Protein AF-A0A9E3CBN2-F1 (afdb_monomer_lite)

Radius of gyration: 25.55 Å; chains: 1; bounding box: 53×41×81 Å

Sequence (198 aa):
MQIDNGWRNRYWLAFGVLLAMLALFNLNPWIDFLIAFTVSLLVAAHGPRIAKWRVAPEQAIGYASVLCLLVLAGYGLRHVLSAAGVDLPEIGSHHRESAGSVAHTWTDYMDAGGTQGPLIPHGRPVRIACRVEGFRVADGNDWWYRIASPPWNGNYYVSADAFYNNGNDSGSLRGTPFVDYAIPLCADQRVIRPKRIH

Foldseek 3Di:
DDDDPVVVVVVVVVVVVVLVVVVVVVDDVVVVVVVVVVVVCCCVVCVVVVVVVPPPVVVVVVVVVVVVVVVVVVVVVVVVCVVVVNPDPPPQPFDKWAFQAWWWKELAQAASDDDTDDIQHHLRIFTFQAKDFHDQDPVRQRIKTQTCDPPSNRRIIIQQLRTQLPPDSDDDSVPGDSHNPVGHHDPVVVVVDDPPDD

Structure (mmCIF, N/CA/C/O backbone):
data_AF-A0A9E3CBN2-F1
#
_entry.id   AF-A0A9E3CBN2-F1
#
loop_
_atom_site.group_PDB
_atom_site.id
_atom_site.type_symbol
_atom_site.label_atom_id
_atom_site.label_alt_id
_atom_site.label_comp_id
_atom_site.label_asym_id
_atom_site.label_entity_id
_atom_site.label_seq_id
_atom_site.pdbx_PDB_ins_code
_atom_site.Cartn_x
_atom_site.Cartn_y
_atom_site.Cartn_z
_atom_site.occupancy
_atom_site.B_iso_or_equiv
_atom_site.auth_seq_id
_atom_site.auth_comp_id
_atom_site.auth_asym_id
_atom_site.auth_atom_id
_atom_site.pdbx_PDB_model_num
ATOM 1 N N . MET A 1 1 ? -24.593 10.944 63.340 1.00 49.00 1 MET A N 1
ATOM 2 C CA . MET A 1 1 ? -25.065 10.898 61.939 1.00 49.00 1 MET A CA 1
ATOM 3 C C . MET A 1 1 ? -24.238 9.838 61.227 1.00 49.00 1 MET A C 1
ATOM 5 O O . MET A 1 1 ? -23.037 10.018 61.092 1.00 49.00 1 MET A O 1
ATOM 9 N N . GLN A 1 2 ? -24.832 8.684 60.933 1.00 52.16 2 GLN A N 1
ATOM 10 C CA . GLN A 1 2 ? -24.125 7.498 60.443 1.00 52.16 2 GLN A CA 1
ATOM 11 C C . GLN A 1 2 ? -24.263 7.472 58.916 1.00 52.16 2 GLN A C 1
ATOM 13 O O . GLN A 1 2 ? -25.377 7.424 58.403 1.00 52.16 2 GLN A O 1
ATOM 18 N N . ILE A 1 3 ? -23.150 7.619 58.196 1.00 54.94 3 ILE A N 1
ATOM 19 C CA . ILE A 1 3 ? -23.143 7.634 56.728 1.00 54.94 3 ILE A CA 1
ATOM 20 C C . ILE A 1 3 ? -23.299 6.187 56.250 1.00 54.94 3 ILE A C 1
ATOM 22 O O . ILE A 1 3 ? -22.425 5.356 56.493 1.00 54.94 3 ILE A O 1
ATOM 26 N N . ASP A 1 4 ? -24.424 5.885 55.603 1.00 62.75 4 ASP A N 1
ATOM 27 C CA . ASP A 1 4 ? -24.678 4.581 54.994 1.00 62.75 4 ASP A CA 1
ATOM 28 C C . ASP A 1 4 ? -23.762 4.386 53.773 1.00 62.75 4 ASP A C 1
ATOM 30 O O . ASP A 1 4 ? -23.862 5.080 52.757 1.00 62.75 4 ASP A O 1
ATOM 34 N N . ASN A 1 5 ? -22.846 3.425 53.882 1.00 67.25 5 ASN A N 1
ATOM 35 C CA . ASN A 1 5 ? -21.907 3.044 52.827 1.00 67.25 5 ASN A CA 1
ATOM 36 C C . ASN A 1 5 ? -22.536 2.120 51.762 1.00 67.25 5 ASN A C 1
ATOM 38 O O . ASN A 1 5 ? -21.839 1.668 50.850 1.00 67.25 5 ASN A O 1
ATOM 42 N N . GLY A 1 6 ? -23.842 1.840 51.838 1.00 74.56 6 GLY A N 1
ATOM 43 C CA . GLY A 1 6 ? -24.559 0.932 50.945 1.00 74.56 6 GLY A CA 1
ATOM 44 C C . GLY A 1 6 ? -24.499 1.314 49.464 1.00 74.56 6 GLY A C 1
ATOM 45 O O . GLY A 1 6 ? -24.539 0.432 48.606 1.00 74.56 6 GLY A O 1
ATOM 46 N N . TRP A 1 7 ? -24.330 2.599 49.137 1.00 70.06 7 TRP A N 1
ATOM 47 C CA . TRP A 1 7 ? -24.188 3.051 47.747 1.00 70.06 7 TRP A CA 1
ATOM 48 C C . TRP A 1 7 ? -22.888 2.550 47.099 1.00 70.06 7 TRP A C 1
ATOM 50 O O . TRP A 1 7 ? -22.883 2.187 45.923 1.00 70.06 7 TRP A O 1
ATOM 60 N N . ARG A 1 8 ? -21.801 2.456 47.877 1.00 67.06 8 ARG A N 1
ATOM 61 C CA . ARG A 1 8 ? -20.483 2.046 47.380 1.00 67.06 8 ARG A CA 1
ATOM 62 C C . ARG A 1 8 ? -20.502 0.580 46.957 1.00 67.06 8 ARG A C 1
ATOM 64 O O . ARG A 1 8 ? -20.022 0.248 45.880 1.00 67.06 8 ARG A O 1
ATOM 71 N N . ASN A 1 9 ? -21.130 -0.281 47.758 1.00 64.81 9 ASN A N 1
ATOM 72 C CA . ASN A 1 9 ? -21.251 -1.708 47.445 1.00 64.81 9 ASN A CA 1
ATOM 73 C C . ASN A 1 9 ? -22.147 -1.966 46.225 1.00 64.81 9 ASN A C 1
ATOM 75 O O . ASN A 1 9 ? -21.815 -2.813 45.399 1.00 64.81 9 ASN A O 1
ATOM 79 N N . ARG A 1 10 ? -23.241 -1.209 46.060 1.00 74.62 10 ARG A N 1
ATOM 80 C CA . ARG A 1 10 ? -24.109 -1.325 44.872 1.00 74.62 10 ARG A CA 1
ATOM 81 C C . ARG A 1 10 ? -23.396 -0.877 43.595 1.00 74.62 10 ARG A C 1
ATOM 83 O O . ARG A 1 10 ? -23.561 -1.513 42.559 1.00 74.62 10 ARG A O 1
ATOM 90 N N . TYR A 1 11 ? -22.566 0.163 43.682 1.00 72.06 11 TYR A N 1
ATOM 91 C CA . TYR A 1 11 ? -21.751 0.625 42.559 1.00 72.06 11 TYR A CA 1
ATOM 92 C C . TYR A 1 11 ? -20.712 -0.422 42.135 1.00 72.06 11 TYR A C 1
ATOM 94 O O . TYR A 1 11 ? -20.621 -0.751 40.956 1.00 72.06 11 TYR A O 1
ATOM 102 N N . TRP A 1 12 ? -19.975 -1.000 43.091 1.00 72.56 12 TRP A N 1
ATOM 103 C CA . TRP A 1 12 ? -18.975 -2.031 42.792 1.00 72.56 12 TRP A CA 1
ATOM 104 C C . TRP A 1 12 ? -19.590 -3.310 42.214 1.00 72.56 12 TRP A C 1
ATOM 106 O O . TRP A 1 12 ? -18.998 -3.909 41.320 1.00 72.56 12 TRP A O 1
ATOM 116 N N . LEU A 1 13 ? -20.796 -3.687 42.651 1.00 69.75 13 LEU A N 1
ATOM 117 C CA . LEU A 1 13 ? -21.544 -4.799 42.058 1.00 69.75 13 LEU A CA 1
ATOM 118 C C . LEU A 1 13 ? -21.951 -4.510 40.607 1.00 69.75 13 LEU A C 1
ATOM 120 O O . LEU A 1 13 ? -21.700 -5.338 39.736 1.00 69.75 13 LEU A O 1
ATOM 124 N N . ALA A 1 14 ? -22.518 -3.333 40.321 1.00 73.69 14 ALA A N 1
ATOM 125 C CA . ALA A 1 14 ? -22.899 -2.959 38.956 1.00 73.69 14 ALA A CA 1
ATOM 126 C C . ALA A 1 14 ? -21.681 -2.860 38.018 1.00 73.69 14 ALA A C 1
ATOM 128 O O . ALA A 1 14 ? -21.727 -3.335 36.884 1.00 73.69 14 ALA A O 1
ATOM 129 N N . PHE A 1 15 ? -20.571 -2.302 38.509 1.00 76.56 15 PHE A N 1
ATOM 130 C CA . PHE A 1 15 ? -19.310 -2.224 37.772 1.00 76.56 15 PHE A CA 1
ATOM 131 C C . PHE A 1 15 ? -18.716 -3.614 37.495 1.00 76.56 15 PHE A C 1
ATOM 133 O O . PHE A 1 15 ? -18.292 -3.889 36.374 1.00 76.56 15 PHE A O 1
ATOM 140 N N . GLY A 1 16 ? -18.745 -4.515 38.482 1.00 70.88 16 GLY A N 1
ATOM 141 C CA . GLY A 1 16 ? -18.299 -5.899 38.318 1.00 70.88 16 GLY A CA 1
ATOM 142 C C . GLY A 1 16 ? -19.124 -6.673 37.286 1.00 70.88 16 GLY A C 1
ATOM 143 O O . GLY A 1 16 ? -18.553 -7.379 36.461 1.00 70.88 16 GLY A O 1
ATOM 144 N N . VAL A 1 17 ? -20.450 -6.492 37.273 1.00 72.62 17 VAL A N 1
ATOM 145 C CA . VAL A 1 17 ? -21.337 -7.116 36.274 1.00 72.62 17 VAL A CA 1
ATOM 146 C C . VAL A 1 17 ? -21.063 -6.575 34.870 1.00 72.62 17 VAL A C 1
ATOM 148 O O . VAL A 1 17 ? -20.992 -7.360 33.929 1.00 72.62 17 VAL A O 1
ATOM 151 N N . LEU A 1 18 ? -20.842 -5.264 34.720 1.00 73.31 18 LEU A N 1
ATOM 152 C CA . LEU A 1 18 ? -20.499 -4.661 33.429 1.00 73.31 18 LEU A CA 1
ATOM 153 C C . LEU A 1 18 ? -19.168 -5.203 32.886 1.00 73.31 18 LEU A C 1
ATOM 155 O O . LEU A 1 18 ? -19.093 -5.570 31.716 1.00 73.31 18 LEU A O 1
ATOM 159 N N . LEU A 1 19 ? -18.135 -5.300 33.731 1.00 67.62 19 LEU A N 1
ATOM 160 C CA . LEU A 1 19 ? -16.845 -5.877 33.338 1.00 67.62 19 LEU A CA 1
ATOM 161 C C . LEU A 1 19 ? -16.960 -7.363 32.979 1.00 67.62 19 LEU A C 1
ATOM 163 O O . LEU A 1 19 ? -16.376 -7.793 31.988 1.00 67.62 19 LEU A O 1
ATOM 167 N N . ALA A 1 20 ? -17.736 -8.139 33.741 1.00 63.19 20 ALA A N 1
ATOM 168 C CA . ALA A 1 20 ? -17.977 -9.549 33.442 1.00 63.19 20 ALA A CA 1
ATOM 169 C C . ALA A 1 20 ? -18.736 -9.730 32.118 1.00 63.19 20 ALA A C 1
ATOM 171 O O . ALA A 1 20 ? -18.400 -10.614 31.335 1.00 63.19 20 ALA A O 1
ATOM 172 N N . MET A 1 21 ? -19.717 -8.869 31.831 1.00 64.94 21 MET A N 1
ATOM 173 C CA . MET A 1 21 ? -20.424 -8.869 30.551 1.00 64.94 21 MET A CA 1
ATOM 174 C C . MET A 1 21 ? -19.485 -8.527 29.394 1.00 64.94 21 MET A C 1
ATOM 176 O O . MET A 1 21 ? -19.476 -9.258 28.413 1.00 64.94 21 MET A O 1
ATOM 180 N N . LEU A 1 22 ? -18.654 -7.486 29.517 1.00 58.50 22 LEU A N 1
ATOM 181 C CA . LEU A 1 22 ? -17.671 -7.117 28.489 1.00 58.50 22 LEU A CA 1
ATOM 182 C C . LEU A 1 22 ? -16.654 -8.242 28.227 1.00 58.50 22 LEU A C 1
ATOM 184 O O . LEU A 1 22 ? -16.370 -8.544 27.070 1.00 58.50 22 LEU A O 1
ATOM 188 N N . ALA A 1 23 ? -16.198 -8.936 29.276 1.00 56.25 23 ALA A N 1
ATOM 189 C CA . ALA A 1 23 ? -15.293 -10.080 29.153 1.00 56.25 23 ALA A CA 1
ATOM 190 C C . ALA A 1 23 ? -15.920 -11.284 28.419 1.00 56.25 23 ALA A C 1
ATOM 192 O O . ALA A 1 23 ? -15.213 -12.025 27.736 1.00 56.25 23 ALA A O 1
ATOM 193 N N . LEU A 1 24 ? -17.243 -11.475 28.507 1.00 55.16 24 LEU A N 1
ATOM 194 C CA . LEU A 1 24 ? -17.955 -12.540 27.785 1.00 55.16 24 LEU A CA 1
ATOM 195 C C . LEU A 1 24 ? -18.068 -12.276 26.272 1.00 55.16 24 LEU A C 1
ATOM 197 O O . LEU A 1 24 ? -18.321 -13.214 25.518 1.00 55.16 24 LEU A O 1
ATOM 201 N N . PHE A 1 25 ? -17.846 -11.040 25.807 1.00 57.56 25 PHE A N 1
ATOM 202 C CA . PHE A 1 25 ? -17.945 -10.675 24.386 1.00 57.56 25 PHE A CA 1
ATOM 203 C C . PHE A 1 25 ? -16.644 -10.853 23.584 1.00 57.56 25 PHE A C 1
ATOM 205 O O . PHE A 1 25 ? -16.635 -10.544 22.393 1.00 57.56 25 PHE A O 1
ATOM 212 N N . ASN A 1 26 ? -15.576 -11.394 24.191 1.00 52.88 26 ASN A N 1
ATOM 213 C CA . ASN A 1 26 ? -14.309 -11.739 23.521 1.00 52.88 26 ASN A CA 1
ATOM 214 C C . ASN A 1 26 ? -13.761 -10.593 22.639 1.00 52.88 26 ASN A C 1
ATOM 216 O O . ASN A 1 26 ? -13.342 -10.795 21.494 1.00 52.88 26 ASN A O 1
ATOM 220 N N . LEU A 1 27 ? -13.847 -9.365 23.154 1.00 55.00 27 LEU A N 1
ATOM 221 C CA . LEU A 1 27 ? -13.340 -8.169 22.495 1.00 55.00 27 LEU A CA 1
ATOM 222 C C . LEU A 1 27 ? -11.803 -8.187 22.479 1.00 55.00 27 LEU A C 1
ATOM 224 O O . LEU A 1 27 ? -11.144 -8.863 23.269 1.00 55.00 27 LEU A O 1
ATOM 228 N N . ASN A 1 28 ? -11.210 -7.451 21.533 1.00 56.66 28 ASN A N 1
ATOM 229 C CA . ASN A 1 28 ? -9.765 -7.242 21.513 1.00 56.66 28 ASN A CA 1
ATOM 230 C C . ASN A 1 28 ? -9.365 -6.571 22.843 1.00 56.66 28 ASN A C 1
ATOM 232 O O . ASN A 1 28 ? -9.878 -5.483 23.123 1.00 56.66 28 ASN A O 1
ATOM 236 N N . PRO A 1 29 ? -8.444 -7.152 23.632 1.00 58.19 29 PRO A N 1
ATOM 237 C CA . PRO A 1 29 ? -8.125 -6.678 24.980 1.00 58.19 29 PRO A CA 1
ATOM 238 C C . PRO A 1 29 ? -7.663 -5.212 25.029 1.00 58.19 29 PRO A C 1
ATOM 240 O O . PRO A 1 29 ? -7.819 -4.543 26.049 1.00 58.19 29 PRO A O 1
ATOM 243 N N . TRP A 1 30 ? -7.153 -4.668 23.919 1.00 51.56 30 TRP A N 1
ATOM 244 C CA . TRP A 1 30 ? -6.812 -3.246 23.808 1.00 51.56 30 TRP A CA 1
ATOM 245 C C . TRP A 1 30 ? -8.032 -2.319 23.767 1.00 51.56 30 TRP A C 1
ATOM 247 O O . TRP A 1 30 ? -7.984 -1.211 24.300 1.00 51.56 30 TRP A O 1
ATOM 257 N N . ILE A 1 31 ? -9.133 -2.760 23.159 1.00 62.88 31 ILE A N 1
ATOM 258 C CA . ILE A 1 31 ? -10.387 -1.998 23.094 1.00 62.88 31 ILE A CA 1
ATOM 259 C C . ILE A 1 31 ? -11.063 -2.014 24.465 1.00 62.88 31 ILE A C 1
ATOM 261 O O . ILE A 1 31 ? -11.501 -0.965 24.935 1.00 62.88 31 ILE A O 1
ATOM 265 N N . ASP A 1 32 ? -11.060 -3.162 25.144 1.00 58.09 32 ASP A N 1
ATOM 266 C CA . ASP A 1 32 ? -11.574 -3.277 26.511 1.00 58.09 32 ASP A CA 1
ATOM 267 C C . ASP A 1 32 ? -10.811 -2.373 27.478 1.00 58.09 32 ASP A C 1
ATOM 269 O O . ASP A 1 32 ? -11.420 -1.666 28.284 1.00 58.09 32 ASP A O 1
ATOM 273 N N . PHE A 1 33 ? -9.481 -2.320 27.348 1.00 65.81 33 PHE A N 1
ATOM 274 C CA . PHE A 1 33 ? -8.649 -1.427 28.147 1.00 65.81 33 PHE A CA 1
ATOM 275 C C . PHE A 1 33 ? -8.973 0.050 27.891 1.00 65.81 33 PHE A C 1
ATOM 277 O O . PHE A 1 33 ? -9.131 0.816 28.841 1.00 65.81 33 PHE A O 1
ATOM 284 N N . LEU A 1 34 ? -9.125 0.460 26.627 1.00 66.12 34 LEU A N 1
ATOM 285 C CA . LEU A 1 34 ? -9.463 1.844 26.280 1.00 66.12 34 LEU A CA 1
ATOM 286 C C . LEU A 1 34 ? -10.861 2.239 26.762 1.00 66.12 34 LEU A C 1
ATOM 288 O O . LEU A 1 34 ? -11.025 3.336 27.299 1.00 66.12 34 LEU A O 1
ATOM 292 N N . ILE A 1 35 ? -11.859 1.363 26.632 1.00 70.75 35 ILE A N 1
ATOM 293 C CA . ILE A 1 35 ? -13.213 1.619 27.140 1.00 70.75 35 ILE A CA 1
ATOM 294 C C . ILE A 1 35 ? -13.187 1.724 28.669 1.00 70.75 35 ILE A C 1
ATOM 296 O O . ILE A 1 35 ? -13.685 2.706 29.221 1.00 70.75 35 ILE A O 1
ATOM 300 N N . ALA A 1 36 ? -12.541 0.781 29.361 1.00 65.88 36 ALA A N 1
ATOM 301 C CA . ALA A 1 36 ? -12.430 0.798 30.819 1.00 65.88 36 ALA A CA 1
ATOM 302 C C . ALA A 1 36 ? -11.672 2.035 31.333 1.00 65.88 36 ALA A C 1
ATOM 304 O O . ALA A 1 36 ? -12.094 2.662 32.310 1.00 65.88 36 ALA A O 1
ATOM 305 N N . PHE A 1 37 ? -10.591 2.432 30.657 1.00 69.75 37 PHE A N 1
ATOM 306 C CA . PHE A 1 37 ? -9.810 3.620 30.993 1.00 69.75 37 PHE A CA 1
ATOM 307 C C . PHE A 1 37 ? -10.601 4.912 30.752 1.00 69.75 37 PHE A C 1
ATOM 309 O O . PHE A 1 37 ? -10.627 5.783 31.618 1.00 69.75 37 PHE A O 1
ATOM 316 N N . THR A 1 38 ? -11.318 5.017 29.630 1.00 70.38 38 THR A N 1
ATOM 317 C CA . THR A 1 38 ? -12.133 6.199 29.296 1.00 70.38 38 THR A CA 1
ATOM 318 C C . THR A 1 38 ? -13.314 6.354 30.254 1.00 70.38 38 THR A C 1
ATOM 320 O O . THR A 1 38 ? -13.575 7.455 30.737 1.00 70.38 38 THR A O 1
ATOM 323 N N . VAL A 1 39 ? -13.989 5.254 30.606 1.00 72.88 39 VAL A N 1
ATOM 324 C CA . VAL A 1 39 ? -15.050 5.249 31.627 1.00 72.88 39 VAL A CA 1
ATOM 325 C C . VAL A 1 39 ? -14.481 5.653 32.990 1.00 72.88 39 VAL A C 1
ATOM 327 O O . VAL A 1 39 ? -15.070 6.489 33.673 1.00 72.88 39 VAL A O 1
ATOM 330 N N . SER A 1 40 ? -13.306 5.141 33.364 1.00 68.56 40 SER A N 1
ATOM 331 C CA . SER A 1 40 ? -12.647 5.493 34.630 1.00 68.56 40 SER A CA 1
ATOM 332 C C . SER A 1 40 ? -12.222 6.963 34.682 1.00 68.56 40 SER A C 1
ATOM 334 O O . SER A 1 40 ? -12.417 7.617 35.705 1.00 68.56 40 SER A O 1
ATOM 336 N N . LEU A 1 41 ? -11.705 7.516 33.578 1.00 65.19 41 LEU A N 1
ATOM 337 C CA . LEU A 1 41 ? -11.356 8.934 33.465 1.00 65.19 41 LEU A CA 1
ATOM 338 C C . LEU A 1 41 ? -12.586 9.837 33.512 1.00 65.19 41 LEU A C 1
ATOM 340 O O . LEU A 1 41 ? -12.548 10.858 34.190 1.00 65.19 41 LEU A O 1
ATOM 344 N N . LEU A 1 42 ? -13.684 9.466 32.850 1.00 64.19 42 LEU A N 1
ATOM 345 C CA . LEU A 1 42 ? -14.941 10.214 32.925 1.00 64.19 42 LEU A CA 1
ATOM 346 C C . LEU A 1 42 ? -15.499 10.213 34.352 1.00 64.19 42 LEU A C 1
ATOM 348 O O . LEU A 1 42 ? -15.893 11.262 34.862 1.00 64.19 42 LEU A O 1
ATOM 352 N N . VAL A 1 43 ? -15.466 9.067 35.035 1.00 63.16 43 VAL A N 1
ATOM 353 C CA . VAL A 1 43 ? -15.889 8.953 36.438 1.00 63.16 43 VAL A CA 1
ATOM 354 C C . VAL A 1 43 ? -14.965 9.744 37.368 1.00 63.16 43 VAL A C 1
ATOM 356 O O . VAL A 1 43 ? -15.454 10.395 38.285 1.00 63.16 43 VAL A O 1
ATOM 359 N N . ALA A 1 44 ? -13.651 9.761 37.134 1.00 61.47 44 ALA A N 1
ATOM 360 C CA . ALA A 1 44 ? -12.703 10.521 37.951 1.00 61.47 44 ALA A CA 1
ATOM 361 C C . ALA A 1 44 ? -12.795 12.040 37.707 1.00 61.47 44 ALA A C 1
ATOM 363 O O . ALA A 1 44 ? -12.832 12.821 38.658 1.00 61.47 44 ALA A O 1
ATOM 364 N N . ALA A 1 45 ? -12.884 12.466 36.444 1.00 63.56 45 ALA A N 1
ATOM 365 C CA . ALA A 1 45 ? -12.956 13.872 36.049 1.00 63.56 45 ALA A CA 1
ATOM 366 C C . ALA A 1 45 ? -14.292 14.519 36.438 1.00 63.56 45 ALA A C 1
ATOM 368 O O . ALA A 1 45 ? -14.343 15.706 36.775 1.00 63.56 45 ALA A O 1
ATOM 369 N N . HIS A 1 46 ? -15.377 13.742 36.426 1.00 54.47 46 HIS A N 1
ATOM 370 C CA . HIS A 1 46 ? -16.704 14.232 36.780 1.00 54.47 46 HIS A CA 1
ATOM 371 C C . HIS A 1 46 ? -17.164 13.822 38.177 1.00 54.47 46 HIS A C 1
ATOM 373 O O . HIS A 1 46 ? -18.078 14.458 38.685 1.00 54.47 46 HIS A O 1
ATOM 379 N N . GLY A 1 47 ? -16.530 12.865 38.854 1.00 51.91 47 GLY A N 1
ATOM 380 C CA . GLY A 1 47 ? -16.909 12.380 40.190 1.00 51.91 47 GLY A CA 1
ATOM 381 C C . GLY A 1 47 ? -17.138 13.480 41.240 1.00 51.91 47 GLY A C 1
ATOM 382 O O . GLY A 1 47 ? -18.182 13.471 41.896 1.00 51.91 47 GLY A O 1
ATOM 383 N N . PRO A 1 48 ? -16.263 14.501 41.349 1.00 53.44 48 PRO A N 1
ATOM 384 C CA . PRO A 1 48 ? -16.473 15.619 42.272 1.00 53.44 48 PRO A CA 1
ATOM 385 C C . PRO A 1 48 ? -17.632 16.542 41.865 1.00 53.44 48 PRO A C 1
ATOM 387 O O . PRO A 1 48 ? -18.227 17.205 42.714 1.00 53.44 48 PRO A O 1
ATOM 390 N N . 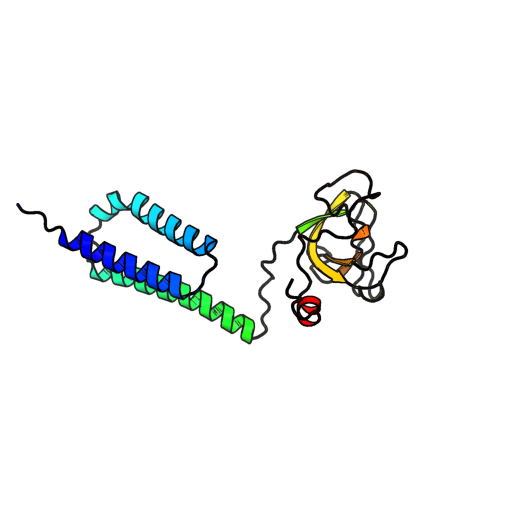ARG A 1 49 ? -17.970 16.601 40.567 1.00 51.00 49 ARG A N 1
ATOM 391 C CA . ARG A 1 49 ? -19.108 17.378 40.052 1.00 51.00 49 ARG A CA 1
ATOM 392 C C . ARG A 1 49 ? -20.410 16.583 40.147 1.00 51.00 49 ARG A C 1
ATOM 394 O O . ARG A 1 49 ? -21.410 17.172 40.530 1.00 51.00 49 ARG A O 1
ATOM 401 N N . ILE A 1 50 ? -20.396 15.267 39.924 1.00 50.09 50 ILE A N 1
ATOM 402 C CA . ILE A 1 50 ? -21.548 14.355 40.034 1.00 50.09 50 ILE A CA 1
ATOM 403 C C . ILE A 1 50 ? -22.087 14.314 41.472 1.00 50.09 50 ILE A C 1
ATOM 405 O O . ILE A 1 50 ? -23.294 14.224 41.656 1.00 50.09 50 ILE A O 1
ATOM 409 N N . ALA A 1 51 ? -21.246 14.526 42.492 1.00 49.31 51 ALA A N 1
ATOM 410 C CA . ALA A 1 51 ? -21.696 14.667 43.883 1.00 49.31 51 ALA A CA 1
ATOM 411 C C . ALA A 1 51 ? -22.679 15.841 44.117 1.00 49.31 51 ALA A C 1
ATOM 413 O O . ALA A 1 51 ? -23.427 15.831 45.094 1.00 49.31 51 ALA A O 1
ATOM 414 N N . LYS A 1 52 ? -22.710 16.849 43.228 1.00 51.94 52 LYS A N 1
ATOM 415 C CA . LYS A 1 52 ? -23.716 17.931 43.239 1.00 51.94 52 LYS A CA 1
ATOM 416 C C . LYS A 1 52 ? -24.907 17.674 42.320 1.00 51.94 52 LYS A C 1
ATOM 418 O O . LYS A 1 52 ? -25.930 18.344 42.457 1.00 51.94 52 LYS A O 1
ATOM 423 N N . TRP A 1 53 ? -24.797 16.732 41.391 1.00 50.91 53 TRP A N 1
ATOM 424 C CA . TRP A 1 53 ? -25.897 16.364 40.517 1.00 50.91 53 TRP A CA 1
ATOM 425 C C . TRP A 1 53 ? -26.781 15.391 41.292 1.00 50.91 53 TRP A C 1
ATOM 427 O O . TRP A 1 53 ? -26.426 14.234 41.492 1.00 50.91 53 TRP A O 1
ATOM 437 N N . ARG A 1 54 ? -27.945 15.863 41.752 1.00 59.28 54 ARG A N 1
ATOM 438 C CA . ARG A 1 54 ? -29.014 15.012 42.301 1.00 59.28 54 ARG A CA 1
ATOM 439 C C . ARG A 1 54 ? -29.644 14.165 41.187 1.00 59.28 54 ARG A C 1
ATOM 441 O O . ARG A 1 54 ? -30.843 14.241 40.945 1.00 59.28 54 ARG A O 1
ATOM 448 N N . VAL A 1 55 ? -28.840 13.399 40.460 1.00 57.62 55 VAL A N 1
ATOM 449 C CA . VAL A 1 55 ? -29.348 12.405 39.522 1.00 57.62 55 VAL A CA 1
ATOM 450 C C . VAL A 1 55 ? -29.813 11.255 40.396 1.00 57.62 55 VAL A C 1
ATOM 452 O O . VAL A 1 55 ? -29.005 10.589 41.045 1.00 57.62 55 VAL A O 1
ATOM 455 N N . ALA A 1 56 ? -31.131 11.084 40.489 1.00 62.03 56 ALA A N 1
ATOM 456 C CA . ALA A 1 56 ? -31.700 9.946 41.186 1.00 62.03 56 ALA A CA 1
ATOM 457 C C . ALA A 1 56 ? -31.096 8.658 40.591 1.00 62.03 56 ALA A C 1
ATOM 459 O O . ALA A 1 56 ? -30.911 8.593 39.372 1.00 62.03 56 ALA A O 1
ATOM 460 N N . PRO A 1 57 ? -30.780 7.638 41.407 1.00 60.72 57 PRO A N 1
ATOM 461 C CA . PRO A 1 57 ? -30.161 6.394 40.935 1.00 60.72 57 PRO A CA 1
ATOM 462 C C . PRO A 1 57 ? -30.925 5.737 39.770 1.00 60.72 57 PRO A C 1
ATOM 464 O O . PRO A 1 57 ? -30.319 5.094 38.918 1.00 60.72 57 PRO A O 1
ATOM 467 N N . GLU A 1 58 ? -32.230 5.980 39.670 1.00 64.88 58 GLU A N 1
ATOM 468 C CA . GLU A 1 58 ? -33.094 5.556 38.564 1.00 64.88 58 GLU A CA 1
ATOM 469 C C . GLU A 1 58 ? -32.689 6.167 37.208 1.00 64.88 58 GLU A C 1
ATOM 471 O O . GLU A 1 58 ? -32.692 5.483 36.186 1.00 64.88 58 GLU A O 1
ATOM 476 N N . GLN A 1 59 ? -32.253 7.430 37.182 1.00 61.00 59 GLN A N 1
ATOM 477 C CA . GLN A 1 59 ? -31.810 8.093 35.952 1.00 61.00 59 GLN A CA 1
ATOM 478 C C . GLN A 1 59 ? -30.417 7.636 35.503 1.00 61.00 59 GLN A C 1
ATOM 480 O O . GLN A 1 59 ? -30.160 7.556 34.304 1.00 61.00 59 GLN A O 1
ATOM 485 N N . ALA A 1 60 ? -29.531 7.272 36.436 1.00 63.94 60 ALA A N 1
ATOM 486 C CA . ALA A 1 60 ? -28.216 6.717 36.102 1.00 63.94 60 ALA A CA 1
ATOM 487 C C . ALA A 1 60 ? -28.331 5.364 35.372 1.00 63.94 60 ALA A C 1
ATOM 489 O O . ALA A 1 60 ? -27.610 5.122 34.403 1.00 63.94 60 ALA A O 1
ATOM 490 N N . ILE A 1 61 ? -29.285 4.521 35.785 1.00 68.88 61 ILE A N 1
ATOM 491 C CA . ILE A 1 61 ? -29.612 3.260 35.099 1.00 68.88 61 ILE A CA 1
ATOM 492 C C . ILE A 1 61 ? -30.147 3.542 33.690 1.00 68.88 61 ILE A C 1
ATOM 494 O O . ILE A 1 61 ? -29.756 2.864 32.737 1.00 68.88 61 ILE A O 1
ATOM 498 N N . GLY A 1 62 ? -30.980 4.577 33.538 1.00 69.75 62 GLY A N 1
ATOM 499 C CA . GLY A 1 62 ? -31.474 5.028 32.236 1.00 69.75 62 GLY A CA 1
ATOM 500 C C . GLY A 1 62 ? -30.343 5.397 31.271 1.00 69.75 62 GLY A C 1
ATOM 501 O O . GLY A 1 62 ? -30.286 4.868 30.162 1.00 69.75 62 GLY A O 1
ATOM 502 N N . TYR A 1 63 ? -29.392 6.230 31.705 1.00 70.38 63 TYR A N 1
ATOM 503 C CA . TYR A 1 63 ? -28.257 6.629 30.863 1.00 70.38 63 TYR A CA 1
ATOM 504 C C . TYR A 1 63 ? -27.350 5.452 30.484 1.00 70.38 63 TYR A C 1
ATOM 506 O O . TYR A 1 63 ? -26.965 5.333 29.321 1.00 70.38 63 TYR A O 1
ATOM 514 N N . ALA A 1 64 ? -27.046 4.559 31.432 1.00 70.56 64 ALA A N 1
ATOM 515 C CA . ALA A 1 64 ? -26.243 3.366 31.162 1.00 70.56 64 ALA A CA 1
ATOM 516 C C . ALA A 1 64 ? -26.929 2.425 30.156 1.00 70.56 64 ALA A C 1
ATOM 518 O O . ALA A 1 64 ? -26.275 1.890 29.260 1.00 70.56 64 ALA A O 1
ATOM 519 N N . SER A 1 65 ? -28.252 2.279 30.257 1.00 69.94 65 SER A N 1
ATOM 520 C CA . SER A 1 65 ? -29.046 1.448 29.347 1.00 69.94 65 SER A CA 1
ATOM 521 C C . SER A 1 65 ? -29.072 2.023 27.929 1.00 69.94 65 SER A C 1
ATOM 523 O O . SER A 1 65 ? -28.872 1.285 26.969 1.00 69.94 65 SER A O 1
ATOM 525 N N . VAL A 1 66 ? -29.241 3.342 27.781 1.00 72.44 66 VAL A N 1
ATOM 526 C CA . VAL A 1 66 ? -29.204 4.014 26.469 1.00 72.44 66 VAL A CA 1
ATOM 527 C C . VAL A 1 66 ? -27.826 3.880 25.816 1.00 72.44 66 VAL A C 1
ATOM 529 O O . VAL A 1 66 ? -27.740 3.541 24.639 1.00 72.44 66 VAL A O 1
ATOM 532 N N . LEU A 1 67 ? -26.743 4.076 26.572 1.00 74.88 67 LEU A N 1
ATOM 533 C CA . LEU A 1 67 ? -25.375 3.873 26.078 1.00 74.88 67 LEU A CA 1
ATOM 534 C C . LEU A 1 67 ? -25.132 2.426 25.635 1.00 74.88 67 LEU A C 1
ATOM 536 O O . LEU A 1 67 ? -24.578 2.204 24.560 1.00 74.88 67 LEU A O 1
ATOM 540 N N . CYS A 1 68 ? -25.587 1.447 26.420 1.00 72.31 68 CYS A N 1
ATOM 541 C CA . CYS A 1 68 ? -25.486 0.032 26.069 1.00 72.31 68 CYS A CA 1
ATOM 542 C C . CYS A 1 68 ? -26.251 -0.281 24.773 1.00 72.31 68 CYS A C 1
ATOM 544 O O . CYS A 1 68 ? -25.701 -0.908 23.869 1.00 72.31 68 CYS A O 1
ATOM 546 N N . LEU A 1 69 ? -27.478 0.231 24.629 1.00 70.56 69 LEU A N 1
ATOM 547 C CA . LEU A 1 69 ? -28.284 0.056 23.419 1.00 70.56 69 LEU A CA 1
ATOM 548 C C . LEU A 1 69 ? -27.647 0.708 22.185 1.00 70.56 69 LEU A C 1
ATOM 550 O O . LEU A 1 69 ? -27.695 0.116 21.112 1.00 70.56 69 LEU A O 1
ATOM 554 N N . LEU A 1 70 ? -27.010 1.875 22.317 1.00 73.31 70 LEU A N 1
ATOM 555 C CA . LEU A 1 70 ? -26.292 2.520 21.210 1.00 73.31 70 LEU A CA 1
ATOM 556 C C . LEU A 1 70 ? -25.056 1.720 20.773 1.00 73.31 70 LEU A C 1
ATOM 558 O O . LEU A 1 70 ? -24.811 1.580 19.575 1.00 73.31 70 LEU A O 1
ATOM 562 N N . VAL A 1 71 ? -24.305 1.150 21.722 1.00 73.31 71 VAL A N 1
ATOM 563 C CA . VAL A 1 71 ? -23.161 0.271 21.422 1.00 73.31 71 VAL A CA 1
ATOM 564 C C . VAL A 1 71 ? -23.629 -1.013 20.734 1.00 73.31 71 VAL A C 1
ATOM 566 O O . VAL A 1 71 ? -23.062 -1.402 19.712 1.00 73.31 71 VAL A O 1
ATOM 569 N N . LEU A 1 72 ? -24.697 -1.640 21.239 1.00 69.88 72 LEU A N 1
ATOM 570 C CA . LEU A 1 72 ? -25.291 -2.837 20.638 1.00 69.88 72 LEU A CA 1
ATOM 571 C C . LEU A 1 72 ? -25.878 -2.553 19.248 1.00 69.88 72 LEU A C 1
ATOM 573 O O . LEU A 1 72 ? -25.694 -3.360 18.341 1.00 69.88 72 LEU A O 1
ATOM 577 N N . ALA A 1 73 ? -26.516 -1.397 19.045 1.00 72.75 73 ALA A N 1
ATOM 578 C CA . ALA A 1 73 ? -27.009 -0.966 17.738 1.00 72.75 73 ALA A CA 1
ATOM 579 C C . ALA A 1 73 ? -25.860 -0.740 16.741 1.00 72.75 73 ALA A C 1
ATOM 581 O O . ALA A 1 73 ? -25.960 -1.163 15.592 1.00 72.75 73 ALA A O 1
ATOM 582 N N . GLY A 1 74 ? -24.744 -0.148 17.182 1.00 71.31 74 GLY A N 1
ATOM 583 C CA . GLY A 1 74 ? -23.534 -0.011 16.367 1.00 71.31 74 GLY A CA 1
ATOM 584 C C . GLY A 1 74 ? -22.920 -1.362 15.972 1.00 71.31 74 GLY A C 1
ATOM 585 O O . GLY A 1 74 ? -22.530 -1.551 14.819 1.00 71.31 74 GLY A O 1
ATOM 586 N N . TYR A 1 75 ? -22.891 -2.329 16.897 1.00 64.94 75 TYR A N 1
ATOM 587 C CA . TYR A 1 75 ? -22.418 -3.692 16.626 1.00 64.94 75 TYR A CA 1
ATOM 588 C C . TYR A 1 75 ? -23.349 -4.447 15.669 1.00 64.94 75 TYR A C 1
ATOM 590 O O . TYR A 1 75 ? -22.891 -5.048 14.695 1.00 64.94 75 TYR A O 1
ATOM 598 N N . GLY A 1 76 ? -24.661 -4.366 15.904 1.00 69.38 76 GLY A N 1
ATOM 599 C CA . GLY A 1 76 ? -25.680 -4.953 15.038 1.00 69.38 76 GLY A CA 1
ATOM 600 C C . GLY A 1 76 ? -25.614 -4.391 13.620 1.00 69.38 76 GLY A C 1
ATOM 601 O O . GLY A 1 76 ? -25.627 -5.157 12.659 1.00 69.38 76 GLY A O 1
ATOM 602 N N . LEU A 1 77 ? -25.435 -3.074 13.477 1.00 69.31 77 LEU A N 1
ATOM 603 C CA . LEU A 1 77 ? -25.302 -2.421 12.177 1.00 69.31 77 LEU A CA 1
ATOM 604 C C . LEU A 1 77 ? -24.093 -2.947 11.392 1.00 69.31 77 LEU A C 1
ATOM 606 O O . LEU A 1 77 ? -24.215 -3.215 10.201 1.00 69.31 77 LEU A O 1
ATOM 610 N N . ARG A 1 78 ? -22.946 -3.177 12.044 1.00 58.06 78 ARG A N 1
ATOM 611 C CA . ARG A 1 78 ? -21.758 -3.744 11.384 1.00 58.06 78 ARG A CA 1
ATOM 612 C C . ARG A 1 78 ? -22.005 -5.159 10.845 1.00 58.06 78 ARG A C 1
ATOM 614 O O . ARG A 1 78 ? -21.584 -5.461 9.730 1.00 58.06 78 ARG A O 1
ATOM 621 N N . HIS A 1 79 ? -22.691 -6.013 11.605 1.00 62.94 79 HIS A N 1
ATOM 622 C CA . HIS A 1 79 ? -23.027 -7.372 11.161 1.00 62.94 79 HIS A CA 1
ATOM 623 C C . HIS A 1 79 ? -24.069 -7.379 10.040 1.00 62.94 79 HIS A C 1
ATOM 625 O O . HIS A 1 79 ? -23.927 -8.138 9.085 1.00 62.94 79 HIS A O 1
ATOM 631 N N . VAL A 1 80 ? -25.074 -6.505 10.122 1.00 63.97 80 VAL A N 1
ATOM 632 C CA . VAL A 1 80 ? -26.095 -6.349 9.078 1.00 63.97 80 VAL A CA 1
ATOM 633 C C . VAL A 1 80 ? -25.478 -5.825 7.780 1.00 63.97 80 VAL A C 1
ATOM 635 O O . VAL A 1 80 ? -25.776 -6.362 6.720 1.00 63.97 80 VAL A O 1
ATOM 638 N N . LEU A 1 81 ? -24.573 -4.844 7.844 1.00 59.56 81 LEU A N 1
ATOM 639 C CA . LEU A 1 81 ? -23.871 -4.324 6.663 1.00 59.56 81 LEU A CA 1
ATOM 640 C C . LEU A 1 81 ? -22.975 -5.385 6.009 1.00 59.56 81 LEU A C 1
ATOM 642 O O . LEU A 1 81 ? -22.995 -5.529 4.790 1.00 59.56 81 LEU A O 1
ATOM 646 N N . SER A 1 82 ? -22.267 -6.186 6.813 1.00 63.22 82 SER A N 1
ATOM 647 C CA . SER A 1 82 ? -21.464 -7.307 6.310 1.00 63.22 82 SER A CA 1
ATOM 648 C C . SER A 1 82 ? -22.324 -8.398 5.662 1.00 63.22 82 SER A C 1
ATOM 650 O O . SER A 1 82 ? -21.965 -8.896 4.598 1.00 63.22 82 SER A O 1
ATOM 652 N N . ALA A 1 83 ? -23.467 -8.747 6.258 1.00 59.88 83 ALA A N 1
ATOM 653 C CA . ALA A 1 83 ? -24.404 -9.713 5.681 1.00 59.88 83 ALA A CA 1
ATOM 654 C C . ALA A 1 83 ? -25.087 -9.183 4.408 1.00 59.88 83 ALA A C 1
ATOM 656 O O . ALA A 1 83 ? -25.423 -9.960 3.519 1.00 59.88 83 ALA A O 1
ATOM 657 N N . ALA A 1 84 ? -25.261 -7.864 4.305 1.00 64.06 84 ALA A N 1
ATOM 658 C CA . ALA A 1 84 ? -25.803 -7.192 3.130 1.00 64.06 84 ALA A CA 1
ATOM 659 C C . ALA A 1 84 ? -24.771 -6.989 2.003 1.00 64.06 84 ALA A C 1
ATOM 661 O O . ALA A 1 84 ? -25.110 -6.383 0.988 1.00 64.06 84 ALA A O 1
ATOM 662 N N . GLY A 1 85 ? -23.521 -7.450 2.165 1.00 49.94 85 GLY A N 1
ATOM 663 C CA . GLY A 1 85 ? -22.457 -7.248 1.174 1.00 49.94 85 GLY A CA 1
ATOM 664 C C . GLY A 1 85 ? -22.070 -5.778 0.986 1.00 49.94 85 GLY A C 1
ATOM 665 O O . GLY A 1 85 ? -21.476 -5.417 -0.027 1.00 49.94 85 GLY A O 1
ATOM 666 N N . VAL A 1 86 ? -22.424 -4.915 1.944 1.00 47.44 86 VAL A N 1
ATOM 667 C CA . VAL A 1 86 ? -21.974 -3.526 1.965 1.00 47.44 86 VAL A CA 1
ATOM 668 C C . VAL A 1 86 ? -20.581 -3.528 2.578 1.00 47.44 86 VAL A C 1
ATOM 670 O O . VAL A 1 86 ? -20.426 -3.506 3.802 1.00 47.44 86 VAL A O 1
ATOM 673 N N . ASP A 1 87 ? -19.567 -3.571 1.716 1.00 53.75 87 ASP A N 1
ATOM 674 C CA . ASP A 1 87 ? -18.184 -3.344 2.118 1.00 53.75 87 ASP A CA 1
ATOM 675 C C . ASP A 1 87 ? -18.069 -1.916 2.659 1.00 53.75 87 ASP A C 1
ATOM 677 O O . ASP A 1 87 ? -18.033 -0.927 1.922 1.00 53.75 87 ASP A O 1
ATOM 681 N N . LEU A 1 88 ? -18.041 -1.801 3.988 1.00 53.50 88 LEU A N 1
ATOM 682 C CA . LEU A 1 88 ? -17.574 -0.587 4.643 1.00 53.50 88 LEU A CA 1
ATOM 683 C C . LEU A 1 88 ? -16.177 -0.267 4.092 1.00 53.50 88 LEU A C 1
ATOM 685 O O . LEU A 1 88 ? -15.409 -1.209 3.870 1.00 53.50 88 LEU A O 1
ATOM 689 N N . PRO A 1 89 ? -15.820 1.019 3.892 1.00 51.81 89 PRO A N 1
ATOM 690 C CA . PRO A 1 89 ? -14.461 1.377 3.511 1.00 51.81 89 PRO A CA 1
ATOM 691 C C . PRO A 1 89 ? -13.522 0.659 4.470 1.00 51.81 89 PRO A C 1
ATOM 693 O O . PRO A 1 89 ? -13.657 0.810 5.687 1.00 51.81 89 PRO A O 1
ATOM 696 N N . GLU A 1 90 ? -12.671 -0.205 3.916 1.00 54.25 90 GLU A N 1
ATOM 697 C CA . GLU A 1 90 ? -11.770 -1.039 4.692 1.00 54.25 90 GLU A CA 1
ATOM 698 C C . GLU A 1 90 ? -11.008 -0.082 5.609 1.00 54.25 90 GLU A C 1
ATOM 700 O O . GLU A 1 90 ? -10.144 0.665 5.158 1.00 54.25 90 GLU A O 1
ATOM 705 N N . ILE A 1 91 ? -11.314 -0.086 6.912 1.00 48.31 91 ILE A N 1
ATOM 706 C CA . ILE A 1 91 ? -10.490 0.586 7.930 1.00 48.31 91 ILE A CA 1
ATOM 707 C C . ILE A 1 91 ? -9.213 -0.248 8.134 1.00 48.31 91 ILE A C 1
ATOM 709 O O . ILE A 1 91 ? -8.716 -0.422 9.245 1.00 48.31 91 ILE A O 1
ATOM 713 N N . GLY A 1 92 ? -8.723 -0.846 7.047 1.00 55.50 92 GLY A N 1
ATOM 714 C CA . GLY A 1 92 ? -7.420 -1.443 6.957 1.00 55.50 92 GLY A CA 1
ATOM 715 C C . GLY A 1 92 ? -6.434 -0.313 7.145 1.00 55.50 92 GLY A C 1
ATOM 716 O O . GLY A 1 92 ? -6.537 0.745 6.525 1.00 55.50 92 GLY A O 1
ATOM 717 N N . SER A 1 93 ? -5.492 -0.524 8.051 1.00 64.94 93 SER A N 1
ATOM 718 C CA . SER A 1 93 ? -4.318 0.319 8.183 1.00 64.94 93 SER A CA 1
ATOM 719 C C . SER A 1 93 ? -3.623 0.396 6.823 1.00 64.94 93 SER A C 1
ATOM 721 O O . SER A 1 93 ? -2.880 -0.512 6.447 1.00 64.94 93 SER A O 1
ATOM 723 N N . HIS A 1 94 ? -3.899 1.452 6.062 1.00 78.00 94 HIS A N 1
ATOM 724 C CA . HIS A 1 94 ? -3.194 1.702 4.819 1.00 78.00 94 HIS A CA 1
ATOM 725 C C . HIS A 1 94 ? -1.718 1.923 5.148 1.00 78.00 94 HIS A C 1
ATOM 727 O O . HIS A 1 94 ? -1.384 2.854 5.885 1.00 78.00 94 HIS A O 1
ATOM 733 N N . HIS A 1 95 ? -0.847 1.072 4.613 1.00 91.25 95 HIS A N 1
ATOM 734 C CA . HIS A 1 95 ? 0.593 1.222 4.790 1.00 91.25 95 HIS A CA 1
ATOM 735 C C . HIS A 1 95 ? 1.120 2.273 3.825 1.00 91.25 95 HIS A C 1
ATOM 737 O O . HIS A 1 95 ? 0.682 2.357 2.677 1.00 91.25 95 HIS A O 1
ATOM 743 N N . ARG A 1 96 ? 2.026 3.122 4.304 1.00 94.62 96 ARG A N 1
ATOM 744 C CA . ARG A 1 96 ? 2.676 4.128 3.470 1.00 94.62 96 ARG A CA 1
ATOM 745 C C . ARG A 1 96 ? 3.964 3.533 2.926 1.00 94.62 96 ARG A C 1
ATOM 747 O O . ARG A 1 96 ? 4.926 3.422 3.671 1.00 94.62 96 ARG A O 1
ATOM 754 N N . GLU A 1 97 ? 3.985 3.264 1.630 1.00 96.19 97 GLU A N 1
ATOM 755 C CA . GLU A 1 97 ? 5.184 2.830 0.918 1.00 96.19 97 GLU A CA 1
ATOM 756 C C . GLU A 1 97 ? 5.741 3.956 0.055 1.00 96.19 97 GLU A C 1
ATOM 758 O O . GLU A 1 97 ? 4.992 4.812 -0.427 1.00 96.19 97 GLU A O 1
ATOM 763 N N . SER A 1 98 ? 7.059 3.963 -0.140 1.00 96.88 98 SER A N 1
ATOM 764 C CA . SER A 1 98 ? 7.742 4.932 -1.003 1.00 96.88 98 SER A CA 1
ATOM 765 C C . SER A 1 98 ? 8.404 4.205 -2.164 1.00 96.88 98 SER A C 1
ATOM 767 O O . SER A 1 98 ? 9.151 3.250 -1.960 1.00 96.88 98 SER A O 1
ATOM 769 N N . ALA A 1 99 ? 8.113 4.645 -3.387 1.00 97.06 99 ALA A N 1
ATOM 770 C CA . ALA A 1 99 ? 8.698 4.035 -4.573 1.00 97.06 99 ALA A CA 1
ATOM 771 C C . ALA A 1 99 ? 10.198 4.368 -4.649 1.00 97.06 99 ALA A C 1
ATOM 773 O O . ALA A 1 99 ? 10.575 5.539 -4.615 1.00 97.06 99 ALA A O 1
ATOM 774 N N . GLY A 1 100 ? 11.057 3.358 -4.766 1.00 96.06 100 GLY A N 1
ATOM 775 C CA . GLY A 1 100 ? 12.496 3.516 -5.007 1.00 96.06 100 GLY A CA 1
ATOM 776 C C . GLY A 1 100 ? 12.872 3.500 -6.490 1.00 96.06 100 GLY A C 1
ATOM 777 O O . GLY A 1 100 ? 14.046 3.591 -6.834 1.00 96.06 100 GLY A O 1
ATOM 778 N N . SER A 1 101 ? 11.892 3.395 -7.389 1.00 94.75 101 SER A N 1
ATOM 779 C CA . SER A 1 101 ? 12.043 3.581 -8.836 1.00 94.75 101 SER A CA 1
ATOM 780 C C . SER A 1 101 ? 10.732 4.098 -9.448 1.00 94.75 101 SER A C 1
ATOM 782 O O . SER A 1 101 ? 9.753 4.311 -8.733 1.00 94.75 101 SER A O 1
ATOM 784 N N . VAL A 1 102 ? 10.710 4.374 -10.756 1.00 96.75 102 VAL A N 1
ATOM 785 C CA . VAL A 1 102 ? 9.450 4.686 -11.451 1.00 96.75 102 VAL A CA 1
ATOM 786 C C . VAL A 1 102 ? 8.635 3.404 -11.569 1.00 96.75 102 VAL A C 1
ATOM 788 O O . VAL A 1 102 ? 9.104 2.438 -12.164 1.00 96.75 102 VAL A O 1
ATOM 791 N N . ALA A 1 103 ? 7.414 3.409 -11.037 1.00 96.69 103 ALA A N 1
ATOM 792 C CA . ALA A 1 103 ? 6.560 2.230 -11.010 1.00 96.69 103 ALA A CA 1
ATOM 793 C C . ALA A 1 103 ? 5.358 2.374 -11.954 1.00 96.69 103 ALA A C 1
ATOM 795 O O . ALA A 1 103 ? 4.654 3.393 -11.952 1.00 96.69 103 ALA A O 1
ATOM 796 N N . HIS A 1 104 ? 5.115 1.334 -12.749 1.00 96.94 104 HIS A N 1
ATOM 797 C CA . HIS A 1 104 ? 3.967 1.238 -13.648 1.00 96.94 104 HIS A CA 1
ATOM 798 C C . HIS A 1 104 ? 2.772 0.624 -12.927 1.00 96.94 104 HIS A C 1
ATOM 800 O O . HIS A 1 104 ? 2.935 -0.307 -12.143 1.00 96.94 104 HIS A O 1
ATOM 806 N N . THR A 1 105 ? 1.574 1.141 -13.200 1.00 98.12 105 THR A N 1
ATOM 807 C CA . THR A 1 105 ? 0.350 0.684 -12.539 1.00 98.12 105 THR A CA 1
ATOM 808 C C . THR A 1 105 ? -0.636 0.115 -13.545 1.00 98.12 105 THR A C 1
ATOM 810 O O . THR A 1 105 ? -0.750 0.624 -14.661 1.00 98.12 105 THR A O 1
ATOM 813 N N . TRP A 1 106 ? -1.344 -0.932 -13.140 1.00 98.06 106 TRP A N 1
ATOM 814 C CA . TRP A 1 106 ? -2.173 -1.759 -14.013 1.00 98.06 106 TRP A CA 1
ATOM 815 C C . TRP A 1 106 ? -3.474 -2.122 -13.311 1.00 98.06 106 TRP A C 1
ATOM 817 O O . TRP A 1 106 ? -3.491 -2.295 -12.093 1.00 98.06 106 TRP A O 1
ATOM 827 N N . THR A 1 107 ? -4.576 -2.216 -14.047 1.00 97.69 107 THR A N 1
ATOM 828 C CA . THR A 1 107 ? -5.839 -2.702 -13.468 1.00 97.69 107 THR A CA 1
ATOM 829 C C . THR A 1 107 ? -5.839 -4.214 -13.267 1.00 97.69 107 THR A C 1
ATOM 831 O O . THR A 1 107 ? -6.567 -4.692 -12.402 1.00 97.69 107 THR A O 1
ATOM 834 N N . ASP A 1 108 ? -5.038 -4.953 -14.042 1.00 96.06 108 ASP A N 1
ATOM 835 C CA . ASP A 1 108 ? -4.870 -6.399 -13.899 1.00 96.06 108 ASP A CA 1
ATOM 836 C C . ASP A 1 108 ? -3.445 -6.733 -13.438 1.00 96.06 108 ASP A C 1
ATOM 838 O O . ASP A 1 108 ? -2.458 -6.435 -14.110 1.00 96.06 108 ASP A O 1
ATOM 842 N N . TYR A 1 109 ? -3.337 -7.324 -12.251 1.00 95.69 109 TYR A N 1
ATOM 843 C CA . TYR A 1 109 ? -2.065 -7.730 -11.658 1.00 95.69 109 TYR A CA 1
ATOM 844 C C . TYR A 1 109 ? -1.663 -9.160 -12.037 1.00 95.69 109 TYR A C 1
ATOM 846 O O . TYR A 1 109 ? -0.529 -9.553 -11.773 1.00 95.69 109 TYR A O 1
ATOM 854 N N . MET A 1 110 ? -2.564 -9.955 -12.623 1.00 95.19 110 MET A N 1
ATOM 855 C CA . MET A 1 110 ? -2.319 -11.368 -12.936 1.00 95.19 110 MET A CA 1
ATOM 856 C C . MET A 1 110 ? -1.417 -11.548 -14.156 1.00 95.19 110 MET A C 1
ATOM 858 O O . MET A 1 110 ? -0.678 -12.530 -14.236 1.00 95.19 110 MET A O 1
ATOM 862 N N . ASP A 1 111 ? -1.442 -10.588 -15.076 1.00 94.69 111 ASP A N 1
ATOM 863 C CA . ASP A 1 111 ? -0.647 -10.576 -16.305 1.00 94.69 111 ASP A CA 1
ATOM 864 C C . ASP A 1 111 ? 0.069 -9.235 -16.563 1.00 94.69 111 ASP A C 1
ATOM 866 O O . ASP A 1 111 ? 0.637 -9.039 -17.637 1.00 94.69 111 ASP A O 1
ATOM 870 N N . ALA A 1 112 ? 0.063 -8.328 -15.576 1.00 93.00 112 ALA A N 1
ATOM 871 C CA . ALA A 1 112 ? 0.532 -6.945 -15.707 1.00 93.00 112 ALA A CA 1
ATOM 872 C C . ALA A 1 112 ? -0.162 -6.174 -16.852 1.00 93.00 112 ALA A C 1
ATOM 874 O O . ALA A 1 112 ? 0.473 -5.375 -17.546 1.00 93.00 112 ALA A O 1
ATOM 875 N N . GLY A 1 113 ? -1.454 -6.436 -17.064 1.00 93.94 113 GLY A N 1
ATOM 876 C CA . GLY A 1 113 ? -2.240 -5.937 -18.183 1.00 93.94 113 GLY A CA 1
ATOM 877 C C . GLY A 1 113 ? -3.464 -5.099 -17.802 1.00 93.94 113 GLY A C 1
ATOM 878 O O . GLY A 1 113 ? -3.523 -4.377 -16.799 1.00 93.94 113 GLY A O 1
ATOM 879 N N . GLY A 1 114 ? -4.463 -5.135 -18.684 1.00 95.50 114 GLY A N 1
ATOM 880 C CA . GLY A 1 114 ? -5.634 -4.264 -18.619 1.00 95.50 114 GLY A CA 1
ATOM 881 C C . GLY A 1 114 ? -5.317 -2.810 -18.990 1.00 95.50 114 GLY A C 1
ATOM 882 O O . GLY A 1 114 ? -4.609 -2.539 -19.960 1.00 95.50 114 GLY A O 1
ATOM 883 N N . THR A 1 115 ? -5.880 -1.856 -18.244 1.00 97.56 115 THR A N 1
ATOM 884 C CA . THR A 1 115 ? -5.636 -0.423 -18.466 1.00 97.56 115 THR A CA 1
ATOM 885 C C . THR A 1 115 ? -4.435 0.034 -17.649 1.00 97.56 115 THR A C 1
ATOM 887 O O . THR A 1 115 ? -4.419 -0.110 -16.425 1.00 97.56 115 THR A O 1
ATOM 890 N N . GLN A 1 116 ? -3.452 0.646 -18.310 1.00 97.81 116 GLN A N 1
ATOM 891 C CA . GLN A 1 116 ? -2.354 1.297 -17.606 1.00 97.81 116 GLN A CA 1
ATOM 892 C C . GLN A 1 116 ? -2.858 2.556 -16.889 1.00 97.81 116 GLN A C 1
ATOM 894 O O . GLN A 1 116 ? -3.472 3.435 -17.499 1.00 97.81 116 GLN A O 1
ATOM 899 N N . GLY A 1 117 ? -2.575 2.653 -15.594 1.00 97.00 117 GLY A N 1
ATOM 900 C CA . GLY A 1 117 ? -2.873 3.831 -14.790 1.00 97.00 117 GLY A CA 1
ATOM 901 C C . GLY A 1 117 ? -1.736 4.854 -14.786 1.00 97.00 117 GLY A C 1
ATOM 902 O O . GLY A 1 117 ? -0.686 4.658 -15.409 1.00 97.00 117 GLY A O 1
ATOM 903 N N . PRO A 1 118 ? -1.898 5.955 -14.034 1.00 97.75 118 PRO A N 1
ATOM 904 C CA . PRO A 1 118 ? -0.820 6.907 -13.799 1.00 97.75 118 PRO A CA 1
ATOM 905 C C . PRO A 1 118 ? 0.415 6.229 -13.195 1.00 97.75 118 PRO A C 1
ATOM 907 O O . PRO A 1 118 ? 0.301 5.326 -12.364 1.00 97.75 118 PRO A O 1
ATOM 910 N N . LEU A 1 119 ? 1.601 6.667 -13.612 1.00 98.12 119 LEU A N 1
ATOM 911 C CA . LEU A 1 119 ? 2.870 6.188 -13.062 1.00 98.12 119 LEU A CA 1
ATOM 912 C C . LEU A 1 119 ? 3.060 6.696 -11.630 1.00 98.12 119 LEU A C 1
ATOM 914 O O . LEU A 1 119 ? 2.608 7.792 -11.288 1.00 98.12 119 LEU A O 1
ATOM 918 N N . ILE A 1 120 ? 3.791 5.936 -10.818 1.00 98.06 120 ILE A N 1
ATOM 919 C CA . ILE A 1 120 ? 4.292 6.400 -9.523 1.00 98.06 120 ILE A CA 1
ATOM 920 C C . ILE A 1 120 ? 5.745 6.847 -9.726 1.00 98.06 120 ILE A C 1
ATOM 922 O O . ILE A 1 120 ? 6.596 6.013 -10.036 1.00 98.06 120 ILE A O 1
ATOM 926 N N . PRO A 1 121 ? 6.059 8.148 -9.589 1.00 97.12 121 PRO A N 1
ATOM 927 C CA . PRO A 1 121 ? 7.433 8.622 -9.702 1.00 97.12 121 PRO A CA 1
ATOM 928 C C . PRO A 1 121 ? 8.324 8.089 -8.576 1.00 97.12 121 PRO A C 1
ATOM 930 O O . PRO A 1 121 ? 7.854 7.843 -7.464 1.00 97.12 121 PRO A O 1
ATOM 933 N N . HIS A 1 122 ? 9.630 8.024 -8.832 1.00 95.69 122 HIS A N 1
ATOM 934 C CA . HIS A 1 122 ? 10.630 7.757 -7.799 1.00 95.69 122 HIS A CA 1
ATOM 935 C C . HIS A 1 122 ? 10.477 8.709 -6.597 1.00 95.69 122 HIS A C 1
ATOM 937 O O . HIS A 1 122 ? 10.278 9.915 -6.759 1.00 95.69 122 HIS A O 1
ATOM 943 N N . GLY A 1 123 ? 10.610 8.167 -5.387 1.00 93.88 123 GLY A N 1
ATOM 944 C CA . GLY A 1 123 ? 10.499 8.883 -4.117 1.00 93.88 123 GLY A CA 1
ATOM 945 C C . GLY A 1 123 ? 9.069 9.292 -3.764 1.00 93.88 123 GLY A C 1
ATOM 946 O O . GLY A 1 123 ? 8.854 9.961 -2.753 1.00 93.88 123 GLY A O 1
ATOM 947 N N . ARG A 1 124 ? 8.068 8.931 -4.582 1.00 96.00 124 ARG A N 1
ATOM 948 C CA . ARG A 1 124 ? 6.676 9.279 -4.306 1.00 96.00 124 ARG A CA 1
ATOM 949 C C . ARG A 1 124 ? 6.094 8.312 -3.272 1.00 96.00 124 ARG A C 1
ATOM 951 O O . ARG A 1 124 ? 6.011 7.116 -3.550 1.00 96.00 124 ARG A O 1
ATOM 958 N N . PRO A 1 125 ? 5.611 8.814 -2.122 1.00 95.50 125 PRO A N 1
ATOM 959 C CA . PRO A 1 125 ? 4.876 7.981 -1.193 1.00 95.50 125 PRO A CA 1
ATOM 960 C C . PRO A 1 125 ? 3.442 7.747 -1.665 1.00 95.50 125 PRO A C 1
ATOM 962 O O . PRO A 1 125 ? 2.754 8.672 -2.115 1.00 95.50 125 PRO A O 1
ATOM 965 N N . VAL A 1 126 ? 2.965 6.522 -1.489 1.00 96.94 126 VAL A N 1
ATOM 966 C CA . VAL A 1 126 ? 1.579 6.120 -1.731 1.00 96.94 126 VAL A CA 1
ATOM 967 C C . VAL A 1 126 ? 1.062 5.285 -0.566 1.00 96.94 126 VAL A C 1
ATOM 969 O O . VAL A 1 126 ? 1.818 4.700 0.203 1.00 96.94 126 VAL A O 1
ATOM 972 N N . ARG A 1 127 ? -0.259 5.261 -0.416 1.00 96.94 127 ARG A N 1
ATOM 973 C CA . ARG A 1 127 ? -0.949 4.380 0.517 1.00 96.94 127 ARG A CA 1
ATOM 974 C C . ARG A 1 127 ? -1.271 3.078 -0.192 1.00 96.94 127 ARG A C 1
ATOM 976 O O . ARG A 1 127 ? -1.914 3.102 -1.241 1.00 96.94 127 ARG A O 1
ATOM 983 N N . ILE A 1 128 ? -0.860 1.972 0.404 1.00 96.94 128 ILE A N 1
ATOM 984 C CA . ILE A 1 128 ? -1.119 0.613 -0.048 1.00 96.94 128 ILE A CA 1
ATOM 985 C C . ILE A 1 128 ? -2.242 0.021 0.800 1.00 96.94 128 ILE A C 1
ATOM 987 O O . ILE A 1 128 ? -2.235 0.133 2.027 1.00 96.94 128 ILE A O 1
ATOM 991 N N . ALA A 1 129 ? -3.235 -0.574 0.139 1.00 94.44 129 ALA A N 1
ATOM 992 C CA . ALA A 1 129 ? -4.338 -1.260 0.804 1.00 94.44 129 ALA A CA 1
ATOM 993 C C . ALA A 1 129 ? -3.930 -2.666 1.254 1.00 94.44 129 ALA A C 1
ATOM 995 O O . ALA A 1 129 ? -4.141 -3.035 2.406 1.00 94.44 129 ALA A O 1
ATOM 996 N N . CYS A 1 130 ? -3.350 -3.445 0.342 1.00 95.25 130 CYS A N 1
ATOM 997 C CA . CYS A 1 130 ? -3.017 -4.843 0.572 1.00 95.25 130 CYS A CA 1
ATOM 998 C C . CYS A 1 130 ? -1.973 -5.341 -0.434 1.00 95.25 130 CYS A C 1
ATOM 1000 O O . CYS A 1 130 ? -1.736 -4.695 -1.462 1.00 95.25 130 CYS A O 1
ATOM 1002 N N . ARG A 1 131 ? -1.377 -6.499 -0.131 1.00 95.62 131 ARG A N 1
ATOM 1003 C CA . ARG A 1 131 ? -0.466 -7.234 -1.016 1.00 95.62 131 ARG A CA 1
ATOM 1004 C C . ARG A 1 131 ? -1.115 -8.498 -1.576 1.00 95.62 131 ARG A C 1
ATOM 1006 O O . ARG A 1 131 ? -1.927 -9.133 -0.901 1.00 95.62 131 ARG A O 1
ATOM 1013 N N . VAL A 1 132 ? -0.736 -8.867 -2.790 1.00 95.88 132 VAL A N 1
ATOM 1014 C CA . VAL A 1 132 ? -1.285 -10.005 -3.533 1.00 95.88 132 VAL A CA 1
ATOM 1015 C C . VAL A 1 132 ? -0.207 -10.612 -4.429 1.00 95.88 132 VAL A C 1
ATOM 1017 O O . VAL A 1 132 ? 0.614 -9.877 -4.963 1.00 95.88 132 VAL A O 1
ATOM 1020 N N . GLU A 1 133 ? -0.170 -11.937 -4.563 1.00 95.19 133 GLU A N 1
ATOM 1021 C CA . GLU A 1 133 ? 0.677 -12.607 -5.566 1.00 95.19 133 GLU A CA 1
ATOM 1022 C C . GLU A 1 133 ? -0.003 -12.562 -6.939 1.00 95.19 133 GLU A C 1
ATOM 1024 O O . GLU A 1 133 ? -1.207 -12.810 -7.040 1.00 95.19 133 GLU A O 1
ATOM 1029 N N . GLY A 1 134 ? 0.771 -12.273 -7.980 1.00 94.19 134 GLY A N 1
ATOM 1030 C CA . GLY A 1 134 ? 0.307 -12.026 -9.339 1.00 94.19 134 GLY A CA 1
ATOM 1031 C C . GLY A 1 134 ? 1.332 -12.403 -10.399 1.00 94.19 134 GLY A C 1
ATOM 1032 O O . GLY A 1 134 ? 2.083 -13.369 -10.253 1.00 94.19 134 GLY A O 1
ATOM 1033 N N . PHE A 1 135 ? 1.365 -11.620 -11.478 1.00 94.44 135 PHE A N 1
ATOM 1034 C CA . PHE A 1 135 ? 2.330 -11.772 -12.557 1.00 94.44 135 PHE A CA 1
ATOM 1035 C C . PHE A 1 135 ? 3.757 -11.702 -12.016 1.00 94.44 135 PHE A C 1
ATOM 1037 O O . PHE A 1 135 ? 4.133 -10.752 -11.328 1.00 94.44 135 PHE A O 1
ATOM 1044 N N . ARG A 1 136 ? 4.569 -12.696 -12.367 1.00 94.06 136 ARG A N 1
ATOM 1045 C CA . ARG A 1 136 ? 5.973 -12.731 -11.978 1.00 94.06 136 ARG A CA 1
ATOM 1046 C C . ARG A 1 136 ? 6.790 -11.836 -12.907 1.00 94.06 136 ARG A C 1
ATOM 1048 O O . ARG A 1 136 ? 6.953 -12.158 -14.083 1.00 94.06 136 ARG A O 1
ATOM 1055 N N . VAL A 1 137 ? 7.314 -10.735 -12.378 1.00 86.69 137 VAL A N 1
ATOM 1056 C CA . VAL A 1 137 ? 8.178 -9.810 -13.124 1.00 86.69 137 VAL A CA 1
ATOM 1057 C C . VAL A 1 137 ? 9.586 -10.394 -13.330 1.00 86.69 137 VAL A C 1
ATOM 1059 O O . VAL A 1 137 ? 9.927 -11.463 -12.818 1.00 86.69 137 VAL A O 1
ATOM 1062 N N . ALA A 1 138 ? 10.406 -9.728 -14.150 1.00 84.12 138 ALA A N 1
ATOM 1063 C CA . ALA A 1 138 ? 11.662 -10.274 -14.678 1.00 84.12 138 ALA A CA 1
ATOM 1064 C C . ALA A 1 138 ? 12.717 -10.633 -13.611 1.00 84.12 138 ALA A C 1
ATOM 1066 O O . ALA A 1 138 ? 13.536 -11.521 -13.841 1.00 84.12 138 ALA A O 1
ATOM 1067 N N . ASP A 1 139 ? 12.702 -9.971 -12.453 1.00 80.44 139 ASP A N 1
ATOM 1068 C CA . ASP A 1 139 ? 13.587 -10.271 -11.319 1.00 80.44 139 ASP A CA 1
ATOM 1069 C C . ASP A 1 139 ? 13.099 -11.463 -10.470 1.00 80.44 139 ASP A C 1
ATOM 1071 O O . ASP A 1 139 ? 13.778 -11.915 -9.546 1.00 80.44 139 ASP A O 1
ATOM 1075 N N . GLY A 1 140 ? 11.939 -12.015 -10.827 1.00 85.69 140 GLY A N 1
ATOM 1076 C CA . GLY A 1 140 ? 11.320 -13.152 -10.186 1.00 85.69 140 GLY A CA 1
ATOM 1077 C C . GLY A 1 140 ? 10.354 -12.801 -9.059 1.00 85.69 140 GLY A C 1
ATOM 1078 O O . GLY A 1 140 ? 9.818 -13.753 -8.490 1.00 85.69 140 GLY A O 1
ATOM 1079 N N . ASN A 1 141 ? 10.121 -11.519 -8.760 1.00 89.62 141 ASN A N 1
ATOM 1080 C CA . ASN A 1 141 ? 9.115 -11.086 -7.797 1.00 89.62 141 ASN A CA 1
ATOM 1081 C C . ASN A 1 141 ? 7.700 -11.289 -8.360 1.00 89.62 141 ASN A C 1
ATOM 1083 O O . ASN A 1 141 ? 7.409 -10.941 -9.501 1.00 89.62 141 ASN A O 1
ATOM 1087 N N . ASP A 1 142 ? 6.821 -11.878 -7.562 1.00 95.38 142 ASP A N 1
ATOM 1088 C CA . ASP A 1 142 ? 5.412 -12.103 -7.872 1.00 95.38 142 ASP A CA 1
ATOM 1089 C C . ASP A 1 142 ? 4.478 -11.290 -6.968 1.00 95.38 142 ASP A C 1
ATOM 1091 O O . ASP A 1 142 ? 3.264 -11.421 -7.080 1.00 95.38 142 ASP A O 1
ATOM 1095 N N . TRP A 1 143 ? 5.006 -10.433 -6.093 1.00 96.94 143 TRP A N 1
ATOM 1096 C CA . TRP A 1 143 ? 4.205 -9.598 -5.206 1.00 96.94 143 TRP A CA 1
ATOM 1097 C C . TRP A 1 143 ? 3.778 -8.288 -5.856 1.00 96.94 143 TRP A C 1
ATOM 1099 O O . TRP A 1 143 ? 4.576 -7.536 -6.410 1.00 96.94 143 TRP A O 1
ATOM 1109 N N . TRP A 1 144 ? 2.502 -7.979 -5.673 1.00 97.62 144 TRP A N 1
ATOM 1110 C CA . TRP A 1 144 ? 1.835 -6.778 -6.141 1.00 97.62 144 TRP A CA 1
ATOM 1111 C C . TRP A 1 144 ? 1.138 -6.067 -4.989 1.00 97.62 144 TRP A C 1
ATOM 1113 O O . TRP A 1 144 ? 0.669 -6.682 -4.028 1.00 97.62 144 TRP A O 1
ATOM 1123 N N . TYR A 1 145 ? 1.017 -4.753 -5.115 1.00 97.75 145 TYR A N 1
ATOM 1124 C CA . TYR A 1 145 ? 0.324 -3.885 -4.182 1.00 97.75 145 TYR A CA 1
ATOM 1125 C C . TYR A 1 145 ? -0.905 -3.257 -4.804 1.00 97.75 145 TYR A C 1
ATOM 1127 O O . TYR A 1 145 ? -0.819 -2.646 -5.864 1.00 97.75 145 TYR A O 1
ATOM 1135 N N . ARG A 1 146 ? -2.033 -3.315 -4.092 1.00 97.50 146 ARG A N 1
ATOM 1136 C CA . ARG A 1 146 ? -3.238 -2.549 -4.427 1.00 97.50 146 ARG A CA 1
ATOM 1137 C C . ARG A 1 146 ? -3.107 -1.122 -3.897 1.00 97.50 146 ARG A C 1
ATOM 1139 O O . ARG A 1 146 ? -2.991 -0.916 -2.686 1.00 97.50 146 ARG A O 1
ATOM 1146 N N . ILE A 1 147 ? -3.152 -0.126 -4.778 1.00 97.38 147 ILE A N 1
ATOM 1147 C CA . ILE A 1 147 ? -2.863 1.269 -4.417 1.00 97.38 147 ILE A CA 1
ATOM 1148 C C . ILE A 1 147 ? -4.138 1.978 -3.951 1.00 97.38 147 ILE A C 1
ATOM 1150 O O . ILE A 1 147 ? -5.052 2.205 -4.738 1.00 97.38 147 ILE A O 1
ATOM 1154 N N . ALA A 1 148 ? -4.185 2.396 -2.687 1.00 95.81 148 ALA A N 1
ATOM 1155 C CA . ALA A 1 148 ? -5.309 3.132 -2.100 1.00 95.81 148 ALA A CA 1
ATOM 1156 C C . ALA A 1 148 ? -5.252 4.648 -2.357 1.00 95.81 148 ALA A C 1
ATOM 1158 O O . ALA A 1 148 ? -6.265 5.340 -2.264 1.00 95.81 148 ALA A O 1
ATOM 1159 N N . SER A 1 149 ? -4.067 5.200 -2.633 1.00 94.75 149 SER A N 1
ATOM 1160 C CA . SER A 1 149 ? -3.925 6.627 -2.945 1.00 94.75 149 SER A CA 1
ATOM 1161 C C . SER A 1 149 ? -4.709 7.026 -4.206 1.00 94.75 149 SER A C 1
ATOM 1163 O O . SER A 1 149 ? -4.748 6.262 -5.170 1.00 94.75 149 SER A O 1
ATOM 1165 N N . PRO A 1 150 ? -5.260 8.250 -4.271 1.00 93.69 150 PRO A N 1
ATOM 1166 C CA . PRO A 1 150 ? -5.648 8.850 -5.543 1.00 93.69 150 PRO A CA 1
ATOM 1167 C C . PRO A 1 150 ? -4.424 9.035 -6.457 1.00 93.69 150 PRO A C 1
ATOM 1169 O O . PRO A 1 150 ? -3.329 9.294 -5.943 1.00 93.69 150 PRO A O 1
ATOM 1172 N N . PRO A 1 151 ? -4.589 8.959 -7.789 1.00 95.94 151 PRO A N 1
ATOM 1173 C CA . PRO A 1 151 ? -5.837 8.722 -8.535 1.00 95.94 151 PRO A CA 1
ATOM 1174 C C . PRO A 1 151 ? -6.237 7.240 -8.677 1.00 95.94 151 PRO A C 1
ATOM 1176 O O . PRO A 1 151 ? -7.262 6.946 -9.287 1.00 95.94 151 PRO A O 1
ATOM 1179 N N . TRP A 1 152 ? -5.457 6.307 -8.126 1.00 96.31 152 TRP A N 1
ATOM 1180 C CA . TRP A 1 152 ? -5.678 4.867 -8.292 1.00 96.31 152 TRP A CA 1
ATOM 1181 C C . TRP A 1 152 ? -6.885 4.340 -7.510 1.00 96.31 152 TRP A C 1
ATOM 1183 O O . TRP A 1 152 ? -7.582 3.457 -8.000 1.00 96.31 152 TRP A O 1
ATOM 1193 N N . ASN A 1 153 ? -7.159 4.905 -6.328 1.00 92.62 153 ASN A N 1
ATOM 1194 C CA . ASN A 1 153 ? -8.388 4.691 -5.548 1.00 92.62 153 ASN A CA 1
ATOM 1195 C C . ASN A 1 153 ? -8.770 3.209 -5.342 1.00 92.62 153 ASN A C 1
ATOM 1197 O O . ASN A 1 153 ? -9.946 2.858 -5.340 1.00 92.62 153 ASN A O 1
ATOM 1201 N N . GLY A 1 154 ? -7.780 2.327 -5.192 1.00 93.88 154 GLY A N 1
ATOM 1202 C CA . GLY A 1 154 ? -7.984 0.892 -5.004 1.00 93.88 154 GLY A CA 1
ATOM 1203 C C . GLY A 1 154 ? -8.293 0.112 -6.285 1.00 93.88 154 GLY A C 1
ATOM 1204 O O . GLY A 1 154 ? -8.606 -1.067 -6.194 1.00 93.88 154 GLY A O 1
ATOM 1205 N N . ASN A 1 155 ? -8.206 0.708 -7.470 1.00 95.88 155 ASN A N 1
ATOM 1206 C CA . ASN A 1 155 ? -8.526 0.024 -8.732 1.00 95.88 155 ASN A CA 1
ATOM 1207 C C . ASN A 1 155 ? -7.292 -0.357 -9.554 1.00 95.88 155 ASN A C 1
ATOM 1209 O O . ASN A 1 155 ? -7.428 -0.962 -10.611 1.00 95.88 155 ASN A O 1
ATOM 1213 N N . TYR A 1 156 ? -6.102 0.010 -9.081 1.00 98.06 156 TYR A N 1
ATOM 1214 C CA . TYR A 1 156 ? -4.848 -0.295 -9.752 1.00 98.06 156 TYR A CA 1
ATOM 1215 C C . TYR A 1 156 ? -3.872 -0.965 -8.801 1.00 98.06 156 TYR A C 1
ATOM 1217 O O . TYR A 1 156 ? -3.862 -0.721 -7.586 1.00 98.06 156 TYR A O 1
ATOM 1225 N N . TYR A 1 157 ? -3.020 -1.762 -9.418 1.00 97.94 157 TYR A N 1
ATOM 1226 C CA . TYR A 1 157 ?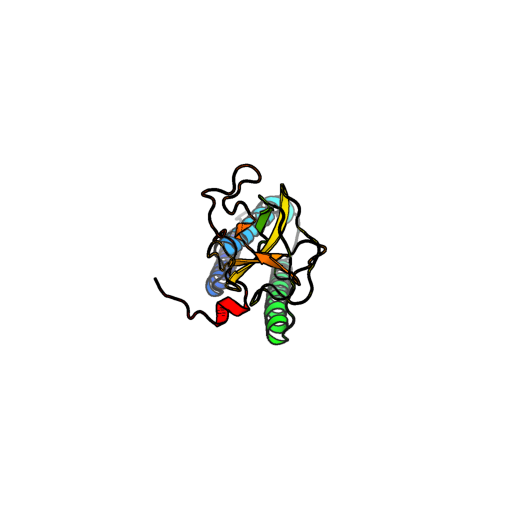 -1.981 -2.545 -8.804 1.00 97.94 157 TYR A CA 1
ATOM 1227 C C . TYR A 1 157 ? -0.623 -2.129 -9.350 1.00 97.94 157 TYR A C 1
ATOM 1229 O O . TYR A 1 157 ? -0.513 -1.584 -10.448 1.00 97.94 157 TYR A O 1
ATOM 1237 N N . VAL A 1 158 ? 0.414 -2.380 -8.569 1.00 97.62 158 VAL A N 1
ATOM 1238 C CA . VAL A 1 158 ? 1.806 -2.110 -8.926 1.00 97.62 158 VAL A CA 1
ATOM 1239 C C . VAL A 1 158 ? 2.684 -3.216 -8.374 1.00 97.62 158 VAL A C 1
ATOM 1241 O O . VAL A 1 158 ? 2.401 -3.732 -7.295 1.00 97.62 158 VAL A O 1
ATOM 1244 N N . SER A 1 159 ? 3.734 -3.576 -9.101 1.00 96.94 159 SER A N 1
ATOM 1245 C CA . SER A 1 159 ? 4.717 -4.540 -8.612 1.00 96.94 159 SER A CA 1
ATOM 1246 C C . SER A 1 159 ? 5.421 -4.004 -7.356 1.00 96.94 159 SER A C 1
ATOM 1248 O O . SER A 1 159 ? 5.750 -2.815 -7.269 1.00 96.94 159 SER A O 1
ATOM 1250 N N . ALA A 1 160 ? 5.598 -4.861 -6.350 1.00 96.94 160 ALA A N 1
ATOM 1251 C CA . ALA A 1 160 ? 6.127 -4.476 -5.043 1.00 96.94 160 ALA A CA 1
ATOM 1252 C C . ALA A 1 160 ? 7.648 -4.224 -5.053 1.00 96.94 160 ALA A C 1
ATOM 1254 O O . ALA A 1 160 ? 8.141 -3.462 -4.226 1.00 96.94 160 ALA A O 1
ATOM 1255 N N . ASP A 1 161 ? 8.391 -4.790 -6.011 1.00 94.00 161 ASP A N 1
ATOM 1256 C CA . ASP A 1 161 ? 9.840 -4.574 -6.206 1.00 94.00 161 ASP A CA 1
ATOM 1257 C C . ASP A 1 161 ? 10.220 -3.102 -6.434 1.00 94.00 161 ASP A C 1
ATOM 1259 O O . ASP A 1 161 ? 11.335 -2.685 -6.122 1.00 94.00 161 ASP A O 1
ATOM 1263 N N . ALA A 1 162 ? 9.293 -2.292 -6.946 1.00 95.44 162 ALA A N 1
ATOM 1264 C CA . ALA A 1 162 ? 9.522 -0.874 -7.182 1.00 95.44 162 ALA A CA 1
ATOM 1265 C C . ALA A 1 162 ? 9.601 -0.037 -5.888 1.00 95.44 162 ALA A C 1
ATOM 1267 O O . ALA A 1 162 ? 9.890 1.162 -5.962 1.00 95.44 162 ALA A O 1
ATOM 1268 N N . PHE A 1 163 ? 9.349 -0.632 -4.718 1.00 97.12 163 PHE A N 1
ATOM 1269 C CA . PHE A 1 163 ? 9.282 0.023 -3.409 1.00 97.12 163 PHE A CA 1
ATOM 1270 C C . PHE A 1 163 ? 10.420 -0.404 -2.478 1.00 97.12 163 PHE A C 1
ATOM 1272 O O . PHE A 1 163 ? 11.018 -1.466 -2.634 1.00 97.12 163 PHE A O 1
ATOM 1279 N N . TYR A 1 164 ? 10.728 0.436 -1.486 1.00 96.75 164 TYR A N 1
ATOM 1280 C CA . TYR A 1 164 ? 11.787 0.135 -0.516 1.00 96.75 164 TYR A CA 1
ATOM 1281 C C . TYR A 1 164 ? 11.436 -1.016 0.438 1.00 96.75 164 TYR A C 1
ATOM 1283 O O . TYR A 1 164 ? 12.346 -1.712 0.884 1.00 96.75 164 TYR A O 1
ATOM 1291 N N . ASN A 1 165 ? 10.154 -1.237 0.757 1.00 95.62 165 ASN A N 1
ATOM 1292 C CA . ASN A 1 165 ? 9.654 -2.410 1.495 1.00 95.62 165 ASN A CA 1
ATOM 1293 C C . ASN A 1 165 ? 10.316 -2.683 2.861 1.00 95.62 165 ASN A C 1
ATOM 1295 O O . ASN A 1 165 ? 10.298 -3.804 3.369 1.00 95.62 165 ASN A O 1
ATOM 1299 N N . ASN A 1 166 ? 10.968 -1.681 3.444 1.00 92.06 166 ASN A N 1
ATOM 1300 C CA . ASN A 1 166 ? 11.736 -1.792 4.685 1.00 92.06 166 ASN A CA 1
ATOM 1301 C C . ASN A 1 166 ? 11.569 -0.557 5.586 1.00 92.06 166 ASN A C 1
ATOM 1303 O O . ASN A 1 166 ? 12.362 -0.347 6.502 1.00 92.06 166 ASN A O 1
ATOM 1307 N N . GLY A 1 167 ? 10.566 0.278 5.301 1.00 89.31 167 GLY A N 1
ATOM 1308 C CA . GLY A 1 167 ? 10.309 1.533 6.004 1.00 89.31 167 GLY A CA 1
ATOM 1309 C C . GLY A 1 167 ? 11.173 2.721 5.563 1.00 89.31 167 GLY A C 1
ATOM 1310 O O . GLY A 1 167 ? 10.904 3.838 6.006 1.00 89.31 167 GLY A O 1
ATOM 1311 N N . ASN A 1 168 ? 12.166 2.528 4.686 1.00 92.12 168 ASN A 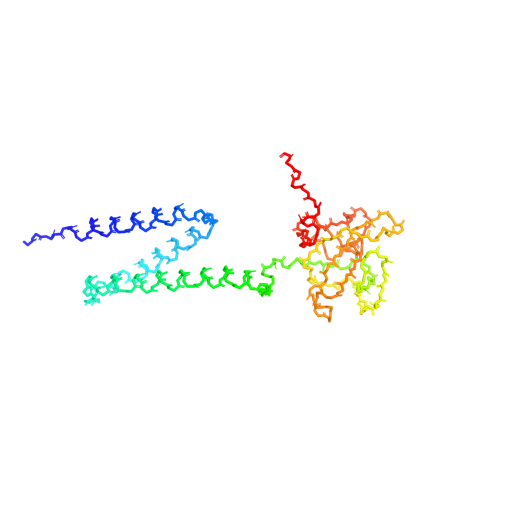N 1
ATOM 1312 C CA . ASN A 1 168 ? 12.929 3.640 4.118 1.00 92.12 168 ASN A CA 1
ATOM 1313 C C . ASN A 1 168 ? 12.121 4.382 3.041 1.00 92.12 168 ASN A C 1
ATOM 1315 O O . ASN A 1 168 ? 11.199 3.849 2.423 1.00 92.12 168 ASN A O 1
ATOM 1319 N N . ASP A 1 169 ? 12.506 5.628 2.784 1.00 93.75 169 ASP A N 1
ATOM 1320 C CA . ASP A 1 169 ? 11.939 6.480 1.734 1.00 93.75 169 ASP A CA 1
ATOM 1321 C C . ASP A 1 169 ? 12.969 6.924 0.682 1.00 93.75 169 ASP A C 1
ATOM 1323 O O . ASP A 1 169 ? 12.635 7.633 -0.272 1.00 93.75 169 ASP A O 1
ATOM 1327 N N . SER A 1 170 ? 14.219 6.497 0.848 1.00 93.25 170 SER A N 1
ATOM 1328 C CA . SER A 1 170 ? 15.361 6.862 0.020 1.00 93.25 170 SER A CA 1
ATOM 1329 C C . SER A 1 170 ? 16.445 5.778 0.066 1.00 93.25 170 SER A C 1
ATOM 1331 O O . SER A 1 170 ? 16.508 4.972 0.997 1.00 93.25 170 SER A O 1
ATOM 1333 N N . GLY A 1 171 ? 17.319 5.762 -0.945 1.00 92.81 171 GLY A N 1
ATOM 1334 C CA . GLY A 1 171 ? 18.472 4.864 -1.021 1.00 92.81 171 GLY A CA 1
ATOM 1335 C C . GLY A 1 171 ? 18.423 3.906 -2.211 1.00 92.81 171 GLY A C 1
ATOM 1336 O O . GLY A 1 171 ? 17.770 4.163 -3.216 1.00 92.81 171 GLY A O 1
ATOM 1337 N N . SER A 1 172 ? 19.166 2.806 -2.113 1.00 92.00 172 SER A N 1
ATOM 1338 C CA . SER A 1 172 ? 19.222 1.770 -3.149 1.00 92.00 172 SER A CA 1
ATOM 1339 C C . SER A 1 172 ? 18.117 0.732 -2.942 1.00 92.00 172 SER A C 1
ATOM 1341 O O . SER A 1 172 ? 17.931 0.267 -1.822 1.00 92.00 172 SER A O 1
ATOM 1343 N N . LEU A 1 173 ? 17.471 0.297 -4.030 1.00 91.88 173 LEU A N 1
ATOM 1344 C CA . LEU A 1 173 ? 16.599 -0.890 -4.039 1.00 91.88 173 LEU A CA 1
ATOM 1345 C C . LEU A 1 173 ? 17.384 -2.215 -3.985 1.00 91.88 173 LEU A 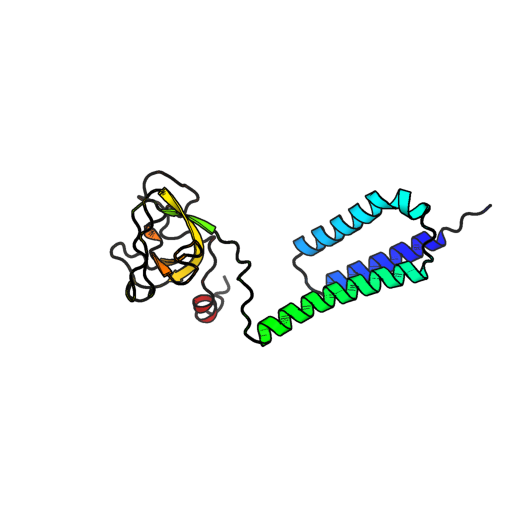C 1
ATOM 1347 O O . LEU A 1 173 ? 16.834 -3.285 -3.752 1.00 91.88 173 LEU A O 1
ATOM 1351 N N . ARG A 1 174 ? 18.704 -2.194 -4.202 1.00 90.81 174 ARG A N 1
ATOM 1352 C CA . ARG A 1 174 ? 19.501 -3.424 -4.085 1.00 90.81 174 ARG A CA 1
ATOM 1353 C C . ARG A 1 174 ? 19.530 -3.895 -2.635 1.00 90.81 174 ARG A C 1
ATOM 1355 O O . ARG A 1 174 ? 20.047 -3.185 -1.777 1.00 90.81 174 ARG A O 1
ATOM 1362 N N . GLY A 1 175 ? 19.053 -5.115 -2.408 1.00 88.50 175 GLY A N 1
ATOM 1363 C CA . GLY A 1 175 ? 19.015 -5.739 -1.086 1.00 88.50 175 GLY A CA 1
ATOM 1364 C C . GLY A 1 175 ? 17.798 -5.350 -0.248 1.00 88.50 175 GLY A C 1
ATOM 1365 O O . GLY A 1 175 ? 17.721 -5.770 0.905 1.00 88.50 175 GLY A O 1
ATOM 1366 N N . THR A 1 176 ? 16.850 -4.579 -0.795 1.00 92.50 176 THR A N 1
ATOM 1367 C CA . THR A 1 176 ? 15.551 -4.405 -0.145 1.00 92.50 176 THR A CA 1
ATOM 1368 C C . THR A 1 176 ? 14.696 -5.663 -0.308 1.00 92.50 176 THR A C 1
ATOM 1370 O O . THR A 1 176 ? 14.887 -6.427 -1.259 1.00 92.50 176 THR A O 1
ATOM 1373 N N . PRO A 1 177 ? 13.758 -5.923 0.619 1.00 93.56 177 PRO A N 1
ATOM 1374 C CA . PRO A 1 177 ? 12.788 -6.994 0.450 1.00 93.56 177 PRO A CA 1
ATOM 1375 C C . PRO A 1 177 ? 11.960 -6.807 -0.827 1.00 93.56 177 PRO A C 1
ATOM 1377 O O . PRO A 1 177 ? 11.670 -5.686 -1.235 1.00 93.56 177 PRO A O 1
ATOM 1380 N N . PHE A 1 178 ? 11.512 -7.913 -1.416 1.00 94.00 178 PHE A N 1
ATOM 1381 C CA . PHE A 1 178 ? 10.575 -7.900 -2.547 1.00 94.00 178 PHE A CA 1
ATOM 1382 C C . PHE A 1 178 ? 9.185 -7.377 -2.183 1.00 94.00 178 PHE A C 1
ATOM 1384 O O . PHE A 1 178 ? 8.454 -6.915 -3.054 1.00 94.00 178 PHE A O 1
ATOM 1391 N N . VAL A 1 179 ? 8.818 -7.472 -0.905 1.00 95.44 179 VAL A N 1
ATOM 1392 C CA . VAL A 1 179 ? 7.531 -7.034 -0.377 1.00 95.44 179 VAL A CA 1
ATOM 1393 C C . VAL A 1 179 ? 7.673 -6.726 1.113 1.00 95.44 179 VAL A C 1
ATOM 1395 O O . VAL A 1 179 ? 8.359 -7.445 1.841 1.00 95.44 179 VAL A O 1
ATOM 1398 N N . ASP A 1 180 ? 7.007 -5.678 1.580 1.00 95.50 180 ASP A N 1
ATOM 1399 C CA . ASP A 1 180 ? 6.701 -5.464 2.992 1.00 95.50 180 ASP A CA 1
ATOM 1400 C C . ASP A 1 180 ? 5.595 -6.432 3.460 1.00 95.50 180 ASP A C 1
ATOM 1402 O O . ASP A 1 180 ? 4.439 -6.370 3.026 1.00 95.50 180 ASP A O 1
ATOM 1406 N N . TYR A 1 181 ? 5.954 -7.341 4.368 1.00 93.06 181 TYR A N 1
ATOM 1407 C CA . TYR A 1 181 ? 5.054 -8.340 4.947 1.00 93.06 181 TYR A CA 1
ATOM 1408 C C . TYR A 1 181 ? 4.143 -7.795 6.055 1.00 93.06 181 TYR A C 1
ATOM 1410 O O . TYR A 1 181 ? 3.200 -8.496 6.436 1.00 93.06 181 TYR A O 1
ATOM 1418 N N . ALA A 1 182 ? 4.384 -6.577 6.554 1.00 92.00 182 ALA A N 1
ATOM 1419 C CA . ALA A 1 182 ? 3.467 -5.893 7.466 1.00 92.00 182 ALA A CA 1
ATOM 1420 C C . ALA A 1 182 ? 2.154 -5.503 6.763 1.00 92.00 182 ALA A C 1
ATOM 1422 O O . ALA A 1 182 ? 1.103 -5.389 7.402 1.00 92.00 182 ALA A O 1
ATOM 1423 N N . ILE A 1 183 ? 2.190 -5.378 5.433 1.00 92.69 183 ILE A N 1
ATOM 1424 C CA . ILE A 1 183 ? 1.014 -5.138 4.604 1.00 92.69 183 ILE A CA 1
ATOM 1425 C C . ILE A 1 183 ? 0.152 -6.415 4.561 1.00 92.69 183 ILE A C 1
ATOM 1427 O O . ILE A 1 183 ? 0.648 -7.497 4.216 1.00 92.69 183 ILE A O 1
ATOM 1431 N N . PRO A 1 184 ? -1.151 -6.334 4.892 1.00 92.56 184 PRO A N 1
ATOM 1432 C CA . PRO A 1 184 ? -2.025 -7.500 4.900 1.00 92.56 184 PRO A CA 1
ATOM 1433 C C . PRO A 1 184 ? -2.261 -8.047 3.487 1.00 92.56 184 PRO A C 1
ATOM 1435 O O . PRO A 1 184 ? -2.242 -7.309 2.501 1.00 92.56 184 PRO A O 1
ATOM 1438 N N . LEU A 1 185 ? -2.548 -9.348 3.393 1.00 93.38 185 LEU A N 1
ATOM 1439 C CA . LEU A 1 185 ? -3.003 -9.968 2.144 1.00 93.38 185 LEU A CA 1
ATOM 1440 C C . LEU A 1 185 ? -4.354 -9.392 1.707 1.00 93.38 185 LEU A C 1
ATOM 1442 O O . LEU A 1 185 ? -5.227 -9.162 2.554 1.00 93.38 185 LEU A O 1
ATOM 1446 N N . CYS A 1 186 ? -4.538 -9.228 0.397 1.00 91.25 186 CYS A N 1
ATOM 1447 C CA . CYS A 1 186 ? -5.828 -8.874 -0.188 1.00 91.25 186 CYS A CA 1
ATOM 1448 C C . CYS A 1 186 ? -6.882 -9.962 0.104 1.00 91.25 186 CYS A C 1
ATOM 1450 O O . CYS A 1 186 ? -6.558 -11.136 0.307 1.00 91.25 186 CYS A O 1
ATOM 1452 N N . ALA A 1 187 ? -8.151 -9.556 0.224 1.00 85.25 187 ALA A N 1
ATOM 1453 C CA . ALA A 1 187 ? -9.230 -10.431 0.691 1.00 85.25 187 ALA A CA 1
ATOM 1454 C C . ALA A 1 187 ? -9.425 -11.677 -0.189 1.00 85.25 187 ALA A C 1
ATOM 1456 O O . ALA A 1 187 ? -9.630 -12.767 0.339 1.00 85.25 187 ALA A O 1
ATOM 1457 N N . ASP A 1 188 ? -9.285 -11.516 -1.501 1.00 77.00 188 ASP A N 1
ATOM 1458 C CA . ASP A 1 188 ? -9.273 -12.578 -2.508 1.00 77.00 188 ASP A CA 1
ATOM 1459 C C . ASP A 1 188 ? -8.208 -13.651 -2.216 1.00 77.00 188 ASP A C 1
ATOM 1461 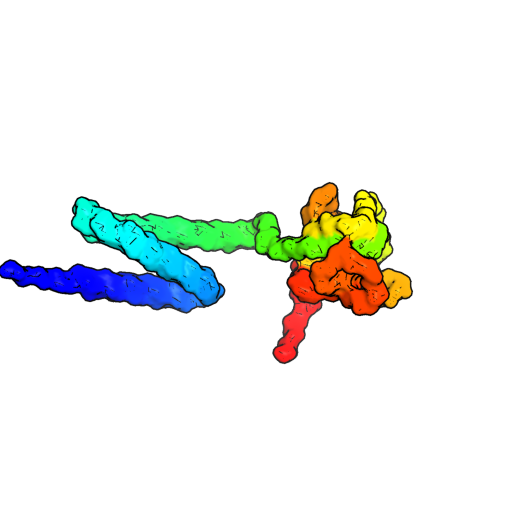O O . ASP A 1 188 ? -8.509 -14.845 -2.214 1.00 77.00 188 ASP A O 1
ATOM 1465 N N . GLN A 1 189 ? -6.990 -13.254 -1.844 1.00 74.19 189 GLN A N 1
ATOM 1466 C CA . GLN A 1 189 ? -5.937 -14.201 -1.469 1.00 74.19 189 GLN A CA 1
ATOM 1467 C C . GLN A 1 189 ? -6.120 -14.840 -0.093 1.00 74.19 189 GLN A C 1
ATOM 1469 O O . GLN A 1 189 ? -5.651 -15.961 0.129 1.00 74.19 189 GLN A O 1
ATOM 1474 N N . ARG A 1 190 ? -6.791 -14.160 0.845 1.00 68.31 190 ARG A N 1
ATOM 1475 C CA . ARG A 1 190 ? -7.065 -14.716 2.183 1.00 68.31 190 ARG A CA 1
ATOM 1476 C C . ARG A 1 190 ? -7.985 -15.936 2.122 1.00 68.31 190 ARG A C 1
ATOM 1478 O O . ARG A 1 190 ? -7.861 -16.813 2.970 1.00 68.31 190 ARG A O 1
ATOM 1485 N N . VAL A 1 191 ? -8.882 -15.998 1.137 1.00 63.16 191 VAL A N 1
ATOM 1486 C CA . VAL A 1 191 ? -9.816 -17.123 0.959 1.00 63.16 191 VAL A CA 1
ATOM 1487 C C . VAL A 1 191 ? -9.132 -18.318 0.286 1.00 63.16 191 VAL A C 1
ATOM 1489 O O . VAL A 1 191 ? -9.423 -19.461 0.628 1.00 63.16 191 VAL A O 1
ATOM 1492 N N . ILE A 1 192 ? -8.194 -18.069 -0.633 1.00 62.41 192 ILE A N 1
ATOM 1493 C CA . ILE A 1 192 ? -7.541 -19.124 -1.428 1.00 62.41 192 ILE A CA 1
ATOM 1494 C C . ILE A 1 192 ? -6.449 -19.856 -0.633 1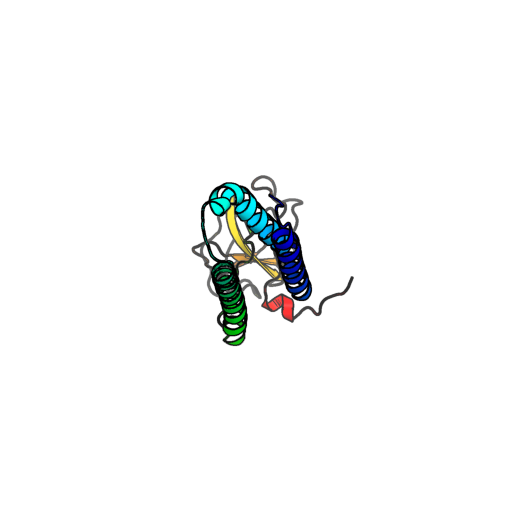.00 62.41 192 ILE A C 1
ATOM 1496 O O . ILE A 1 192 ? -6.212 -21.041 -0.868 1.00 62.41 192 ILE A O 1
ATOM 1500 N N . ARG A 1 193 ? -5.795 -19.204 0.339 1.00 57.31 193 ARG A N 1
ATOM 1501 C CA . ARG A 1 193 ? -4.830 -19.886 1.214 1.00 57.31 193 ARG A CA 1
ATOM 1502 C C . ARG A 1 193 ? -5.521 -20.430 2.466 1.00 57.31 193 ARG A C 1
ATOM 1504 O O . ARG A 1 193 ? -5.774 -19.649 3.386 1.00 57.31 193 ARG A O 1
ATOM 1511 N N . PRO A 1 194 ? -5.771 -21.752 2.583 1.00 49.88 194 PRO A N 1
ATOM 1512 C CA . PRO A 1 194 ? -6.154 -22.323 3.866 1.00 49.88 194 PRO A CA 1
ATOM 1513 C C . PRO A 1 194 ? -5.080 -21.966 4.894 1.00 49.88 194 PRO A C 1
ATOM 1515 O O . PRO A 1 194 ? -3.883 -22.111 4.636 1.00 49.88 194 PRO A O 1
ATOM 1518 N N . LYS A 1 195 ? -5.534 -21.439 6.035 1.00 45.72 195 LYS A N 1
ATOM 1519 C CA . LYS A 1 195 ? -4.726 -20.985 7.171 1.00 45.72 195 LYS A CA 1
ATOM 1520 C C . LYS A 1 195 ? -3.638 -22.023 7.466 1.00 45.72 195 LYS A C 1
ATOM 1522 O O . LYS A 1 195 ? -3.923 -23.074 8.034 1.00 45.72 195 LYS A O 1
ATOM 1527 N N . ARG A 1 196 ? -2.400 -21.754 7.042 1.00 48.72 196 ARG A N 1
ATOM 1528 C CA . ARG A 1 196 ? -1.261 -22.629 7.324 1.00 48.72 196 ARG A CA 1
ATOM 1529 C C . ARG A 1 196 ? -0.930 -22.429 8.802 1.00 48.72 196 ARG A C 1
ATOM 1531 O O . ARG A 1 196 ? -0.385 -21.397 9.179 1.00 48.72 196 ARG A O 1
ATOM 1538 N N . ILE A 1 197 ? -1.401 -23.354 9.637 1.00 45.19 197 ILE A N 1
ATOM 1539 C CA . ILE A 1 197 ? -1.083 -23.404 11.065 1.00 45.19 197 ILE A CA 1
ATOM 1540 C C . ILE A 1 197 ? 0.413 -23.730 11.142 1.00 45.19 197 ILE A C 1
ATOM 1542 O O . ILE A 1 197 ? 0.817 -24.820 10.736 1.00 45.19 197 ILE A O 1
ATOM 1546 N N . HIS A 1 198 ? 1.214 -22.755 11.563 1.00 42.59 198 HIS A N 1
ATOM 1547 C CA . HIS A 1 198 ? 2.594 -22.952 11.996 1.00 42.59 198 HIS A CA 1
ATOM 1548 C C . HIS A 1 198 ? 2.624 -22.944 13.519 1.00 42.59 198 HIS A C 1
ATOM 1550 O O . HIS A 1 198 ? 1.901 -22.100 14.100 1.00 42.59 198 HIS A O 1
#

pLDDT: mean 77.61, std 17.26, range [42.59, 98.12]

Secondary structure (DSSP, 8-state):
----THHHHHHHHHHHHHHHHHHHTT--HHHHHHHHHHHHHHHHHHHHHHTT----HHHHHHHHHHHHHHHHHHHHHHHHHHHTT---------EEEEBSS-B-EEEETTTTEEEE---B-TT-EEEEEEEEE-S--TTS--EEEEE-STTTTTS-EEEGGGB--SS-SSS--TT--SS-TTSPBPHHHHHHS-----